Protein 3D3Z (pdb70)

Sequence (238 aa):
TIIDDDTCSSDDSPLSCQTDDNEASCCFNSPGGSLLQTQFWDYDPSDGPSSDSWTIHGLWPDNCDGTYQQQEYCDESREYSNITSILEAQNRTEELLSYMKEYWPDYEGADEDESSFWEHEWNKHGTCINTIIEEPSSCYTDYYAQEEVGDFFQQVVDLFKTLDSYTALSDAGITPSSEDDATYKLSDIEDALAAIHDDGYPPYVGCEDGALSQLYYYFNVKGSAIGGTYVASERLEDDSNCKDSGIKYPPKYSSS

Secondary structure (DSSP, 8-state):
-BPP--TTPPPTTTS----BTTB--S--EEEEEEE--BTTB-S-TT--EEEEEEEE-TTS-B-----GGG--S-HHHHHHHTT-HHHHHHHHHHS--TT-GGGHHHHHHHHHHHTGGG-GGGSGGGBSS--TTHHHHHHHHHHHHHHTT--HHHHHHHTT----SS--B-HHHHHHHHHTTTTTPPPEEEEETTEEEEEEEEEEEES-TTTSEEEE---SS-BSS-SS-BB-PPTT--

Solvent-accessible surface area: 10732 Å² total; per-residue (Å²): 114,24,56,126,35,75,86,123,10,54,27,0,45,111,56,148,71,156,54,58,40,43,10,1,28,75,7,0,3,0,2,0,0,1,35,3,20,58,121,70,25,14,16,30,67,84,18,3,0,0,29,0,1,30,3,11,27,61,114,27,77,112,83,80,98,53,41,150,96,19,58,40,92,68,0,39,58,12,0,87,82,29,122,43,85,146,10,8,61,46,0,115,77,59,0,12,26,121,119,27,78,136,53,5,43,64,24,3,33,72,1,0,18,41,9,0,5,10,2,30,0,1,63,39,94,3,19,76,129,74,100,69,48,5,0,0,0,22,0,0,60,19,0,2,64,14,14,117,93,4,69,1,38,61,8,0,41,120,56,58,7,52,27,30,116,132,44,76,30,130,16,65,67,0,24,96,8,0,10,82,64,4,114,56,78,33,0,13,0,3,15,97,122,43,0,0,15,51,0,33,0,4,10,8,0,50,2,5,0,22,68,21,61,33,49,15,8,118,41,74,93,86,35,91,18,166,116,66,43,4,96,0,20,30,13,125,53,164

CATH classification: 3.90.730.10

Radius of gyration: 17.79 Å; Cα contacts (8 Å, |Δi|>4): 518; chains: 1; bounding box: 42×42×49 Å

Structure (mmCIF, N/CA/C/O backbone):
data_3D3Z
#
_entry.id   3D3Z
#
_cell.length_a   78.279
_cell.length_b   78.279
_cell.length_c   103.968
_cell.angle_alpha   90.00
_cell.angle_beta   90.00
_cell.angle_gamma   120.00
#
_symmetry.space_group_name_H-M   'P 32 2 1'
#
loop_
_entity.id
_entity.type
_entity.pdbx_description
1 polymer Actibind
2 branched 2-acetamido-2-deoxy-beta-D-glucopyranose-(1-4)-2-acetamido-2-deoxy-beta-D-glucopyranose
3 non-polymer 2-acetamido-2-deoxy-beta-D-glucopyranose
4 non-polymer 'PHOSPHATE ION'
5 non-polymer 1-(5-deoxy-beta-L-xylofuranosyl)pyrimidine-2,4(1H,3H)-dione
6 non-polymer 1,2-ETHANEDIOL
7 water water
#
loop_
_atom_site.group_PDB
_atom_site.id
_atom_site.type_symbol
_atom_site.label_atom_id
_atom_site.label_alt_id
_atom_site.label_comp_id
_atom_site.label_asym_id
_atom_site.label_entity_id
_atom_site.label_seq_id
_atom_site.pdbx_PDB_ins_code
_atom_site.Cartn_x
_atom_site.Cartn_y
_atom_site.Cartn_z
_atom_site.occupancy
_atom_site.B_iso_or_equiv
_atom_site.auth_seq_id
_atom_site.auth_comp_id
_atom_site.auth_asym_id
_atom_site.auth_atom_id
_atom_site.pdbx_PDB_model_num
ATOM 1 N N . THR A 1 1 ? 38.305 28.768 25.681 1.00 20.82 1 THR A N 1
ATOM 2 C CA . THR A 1 1 ? 38.366 29.198 24.250 1.00 21.24 1 THR A CA 1
ATOM 3 C C . THR A 1 1 ? 39.772 28.867 23.709 1.00 20.37 1 THR A C 1
ATOM 4 O O . THR A 1 1 ? 40.551 28.112 24.352 1.00 21.02 1 THR A O 1
ATOM 8 N N A ILE A 1 2 ? 40.128 29.354 22.530 0.50 21.03 2 ILE A N 1
ATOM 9 N N B ILE A 1 2 ? 40.119 29.452 22.564 0.50 20.98 2 ILE A N 1
ATOM 10 C CA A ILE A 1 2 ? 41.446 28.982 21.990 0.50 19.94 2 ILE A CA 1
ATOM 11 C CA B ILE A 1 2 ? 41.446 29.254 21.946 0.50 19.99 2 ILE A CA 1
ATOM 12 C C A ILE A 1 2 ? 42.576 29.507 22.887 0.50 20.41 2 ILE A C 1
ATOM 13 C C B ILE A 1 2 ? 42.624 29.609 22.877 0.50 20.38 2 ILE A C 1
ATOM 14 O O A ILE A 1 2 ? 42.503 30.587 23.459 0.50 20.47 2 ILE A O 1
ATOM 15 O O B ILE A 1 2 ? 42.623 30.628 23.555 0.50 20.40 2 ILE A O 1
ATOM 24 N N A ASP A 1 3 ? 43.627 28.722 23.004 0.45 21.15 3 ASP A N 1
ATOM 25 N N B ASP A 1 3 ? 43.642 28.761 22.872 0.05 21.34 3 ASP A N 1
ATOM 26 N N C ASP A 1 3 ? 43.578 28.723 22.896 0.50 25.14 3 ASP A N 1
ATOM 27 C CA A ASP A 1 3 ? 44.780 29.199 23.721 0.45 22.04 3 ASP A CA 1
ATOM 28 C CA B ASP A 1 3 ? 44.880 29.104 23.546 0.05 22.05 3 ASP A CA 1
ATOM 29 C CA C ASP A 1 3 ? 44.849 29.126 23.488 0.50 25.34 3 ASP A CA 1
ATOM 30 C C A ASP A 1 3 ? 45.452 30.352 22.995 0.45 22.79 3 ASP A C 1
ATOM 31 C C B ASP A 1 3 ? 45.405 30.416 22.964 0.05 22.68 3 ASP A C 1
ATOM 32 C C C ASP A 1 3 ? 45.413 30.436 22.933 0.50 24.81 3 ASP A C 1
ATOM 33 O O A ASP A 1 3 ? 45.389 30.485 21.763 0.45 22.61 3 ASP A O 1
ATOM 34 O O B ASP A 1 3 ? 45.193 30.711 21.784 0.05 22.70 3 ASP A O 1
ATOM 35 O O C ASP A 1 3 ? 45.213 30.784 21.755 0.50 24.21 3 ASP A O 1
ATOM 48 N N . THR A 1 4 ? 46.068 31.211 23.798 1.00 23.48 4 THR A N 1
ATOM 49 C CA . THR A 1 4 ? 46.647 32.458 23.360 1.00 23.61 4 THR A CA 1
ATOM 50 C C . THR A 1 4 ? 48.134 32.227 23.235 1.00 24.10 4 THR A C 1
ATOM 51 O O . THR A 1 4 ? 48.681 31.338 23.856 1.00 26.65 4 THR A O 1
ATOM 55 N N . CYS A 1 5 ? 48.762 32.945 22.333 1.00 24.06 5 CYS A N 1
ATOM 56 C CA . CYS A 1 5 ? 50.190 32.864 22.127 1.00 24.41 5 CYS A CA 1
ATOM 57 C C . CYS A 1 5 ? 50.732 34.272 22.267 1.00 25.81 5 CYS A C 1
ATOM 58 O O . CYS A 1 5 ? 50.003 35.243 22.075 1.00 25.39 5 CYS A O 1
ATOM 61 N N . SER A 1 6 ? 52.013 34.389 22.609 1.00 27.45 6 SER A N 1
ATOM 62 C CA . SER A 1 6 ? 52.627 35.705 22.741 1.00 29.00 6 SER A CA 1
ATOM 63 C C . SER A 1 6 ? 52.543 36.483 21.413 1.00 30.54 6 SER A C 1
ATOM 64 O O . SER A 1 6 ? 52.700 35.911 20.313 1.00 30.11 6 SER A O 1
ATOM 67 N N . SER A 1 7 ? 52.314 37.798 21.518 1.00 31.16 7 SER A N 1
ATOM 68 C CA . SER A 1 7 ? 52.329 38.670 20.342 1.00 31.83 7 SER A CA 1
ATOM 69 C C . SER A 1 7 ? 53.726 38.735 19.696 1.00 31.92 7 SER A C 1
ATOM 70 O O . SER A 1 7 ? 53.865 39.193 18.547 1.00 33.08 7 SER A O 1
ATOM 73 N N A ASP A 1 8 ? 54.760 38.274 20.386 0.50 31.70 8 ASP A N 1
ATOM 74 N N B ASP A 1 8 ? 54.727 38.252 20.448 0.50 31.84 8 ASP A N 1
ATOM 75 C CA A ASP A 1 8 ? 56.055 38.154 19.728 0.50 31.19 8 ASP A CA 1
ATOM 76 C CA B ASP A 1 8 ? 56.105 38.085 19.971 0.50 31.42 8 ASP A CA 1
ATOM 77 C C A ASP A 1 8 ? 56.384 36.700 19.368 0.50 30.76 8 ASP A C 1
ATOM 78 C C B ASP A 1 8 ? 56.376 36.740 19.277 0.50 30.87 8 ASP A C 1
ATOM 79 O O A ASP A 1 8 ? 57.554 36.315 19.302 0.50 30.66 8 ASP A O 1
ATOM 80 O O B ASP A 1 8 ? 57.522 36.477 18.891 0.50 30.55 8 ASP A O 1
ATOM 89 N N . SER A 1 9 ? 55.342 35.908 19.102 1.00 29.75 9 SER A N 1
ATOM 90 C CA . SER A 1 9 ? 55.518 34.553 18.586 1.00 29.31 9 SER A CA 1
ATOM 91 C C . SER A 1 9 ? 56.261 34.612 17.228 1.00 28.02 9 SER A C 1
ATOM 92 O O . SER A 1 9 ? 56.104 35.601 16.508 1.00 28.79 9 SER A O 1
ATOM 95 N N . PRO A 1 10 ? 57.050 33.571 16.891 1.00 27.69 10 PRO A N 1
ATOM 96 C CA . PRO A 1 10 ? 57.793 33.605 15.640 1.00 28.49 10 PRO A CA 1
ATOM 97 C C . PRO A 1 10 ? 56.894 33.415 14.385 1.00 28.59 10 PRO A C 1
ATOM 98 O O . PRO A 1 10 ? 55.973 32.557 14.362 1.00 26.91 10 PRO A O 1
ATOM 102 N N . LEU A 1 11 ? 57.214 34.202 13.350 1.00 28.83 11 LEU A N 1
ATOM 103 C CA . LEU A 1 11 ? 56.437 34.268 12.126 1.00 28.09 11 LEU A CA 1
ATOM 104 C C . LEU A 1 11 ? 56.531 32.955 11.350 1.00 26.84 11 LEU A C 1
ATOM 105 O O . LEU A 1 11 ? 57.636 32.399 11.152 1.00 27.21 11 LEU A O 1
ATOM 110 N N . SER A 1 12 ? 55.371 32.429 10.951 1.00 27.09 12 SER A N 1
ATOM 111 C CA . SER A 1 12 ? 55.329 31.234 10.122 1.00 26.20 12 SER A CA 1
ATOM 112 C C . SER A 1 12 ? 56.039 31.511 8.772 1.00 25.44 12 SER A C 1
ATOM 113 O O . SER A 1 12 ? 56.096 32.641 8.324 1.00 25.66 12 SER A O 1
ATOM 116 N N . CYS A 1 13 ? 56.550 30.447 8.188 1.00 26.39 13 CYS A N 1
ATOM 117 C CA . CYS A 1 13 ? 57.325 30.418 6.941 1.00 27.78 13 CYS A CA 1
ATOM 118 C C . CYS A 1 13 ? 58.640 31.163 6.980 1.00 28.39 13 CYS A C 1
ATOM 119 O O . CYS A 1 13 ? 59.615 30.634 6.473 1.00 28.01 13 CYS A O 1
ATOM 122 N N . GLN A 1 14 ? 58.629 32.377 7.545 1.00 29.60 14 GLN A N 1
ATOM 123 C CA . GLN A 1 14 ? 59.799 33.229 7.638 1.00 31.32 14 GLN A CA 1
ATOM 124 C C . GLN A 1 14 ? 60.761 32.802 8.742 1.00 31.94 14 GLN A C 1
ATOM 125 O O . GLN A 1 14 ? 61.833 33.391 8.832 1.00 33.32 14 GLN A O 1
ATOM 131 N N . THR A 1 15 ? 60.399 31.800 9.565 1.00 31.74 15 THR A N 1
ATOM 132 C CA . THR A 1 15 ? 61.278 31.274 10.626 1.00 31.70 15 THR A CA 1
ATOM 133 C C . THR A 1 15 ? 61.284 29.757 10.610 1.00 31.60 15 THR A C 1
ATOM 134 O O . THR A 1 15 ? 60.405 29.138 10.051 1.00 31.42 15 THR A O 1
ATOM 138 N N A ASP A 1 16 ? 62.274 29.172 11.271 0.70 31.94 16 ASP A N 1
ATOM 139 N N B ASP A 1 16 ? 62.328 29.164 11.173 0.30 31.67 16 ASP A N 1
ATOM 140 C CA A ASP A 1 16 ? 62.413 27.736 11.347 0.70 32.27 16 ASP A CA 1
ATOM 141 C CA B ASP A 1 16 ? 62.402 27.723 11.335 0.30 31.88 16 ASP A CA 1
ATOM 142 C C A ASP A 1 16 ? 62.001 27.194 12.735 0.70 32.62 16 ASP A C 1
ATOM 143 C C B ASP A 1 16 ? 61.911 27.438 12.750 0.30 31.94 16 ASP A C 1
ATOM 144 O O A ASP A 1 16 ? 62.837 27.048 13.633 0.70 33.33 16 ASP A O 1
ATOM 145 O O B ASP A 1 16 ? 62.564 27.847 13.711 0.30 31.79 16 ASP A O 1
ATOM 154 N N . ASN A 1 17 ? 60.736 26.810 12.868 1.00 31.92 17 ASN A N 1
ATOM 155 C CA . ASN A 1 17 ? 60.181 26.408 14.168 1.00 31.45 17 ASN A CA 1
ATOM 156 C C . ASN A 1 17 ? 59.305 25.169 14.028 1.00 31.29 17 ASN A C 1
ATOM 157 O O . ASN A 1 17 ? 58.886 24.827 12.912 1.00 32.07 17 ASN A O 1
ATOM 162 N N . GLU A 1 18 ? 59.047 24.475 15.138 1.00 30.40 18 GLU A N 1
ATOM 163 C CA . GLU A 1 18 ? 58.248 23.255 15.120 1.00 29.42 18 GLU A CA 1
ATOM 164 C C . GLU A 1 18 ? 56.766 23.592 15.254 1.00 27.86 18 GLU A C 1
ATOM 165 O O . GLU A 1 18 ? 56.388 24.529 15.991 1.00 26.80 18 GLU A O 1
ATOM 171 N N . ALA A 1 19 ? 55.978 22.849 14.483 1.00 25.43 19 ALA A N 1
ATOM 172 C CA . ALA A 1 19 ? 54.521 22.930 14.447 1.00 24.52 19 ALA A CA 1
ATOM 173 C C . ALA A 1 19 ? 53.967 22.672 15.850 1.00 22.64 19 ALA A C 1
ATOM 174 O O . ALA A 1 19 ? 54.305 21.676 16.485 1.00 22.93 19 ALA A O 1
ATOM 176 N N . SER A 1 20 ? 53.091 23.555 16.274 1.00 22.22 20 SER A N 1
ATOM 177 C CA . SER A 1 20 ? 52.456 23.464 17.577 1.00 21.21 20 SER A CA 1
ATOM 178 C C . SER A 1 20 ? 51.208 24.271 17.507 1.00 20.82 20 SER A C 1
ATOM 179 O O . SER A 1 20 ? 50.906 24.881 16.482 1.00 19.95 20 SER A O 1
ATOM 182 N N . CYS A 1 21 ? 50.491 24.323 18.618 1.00 20.80 21 CYS A N 1
ATOM 183 C CA . CYS A 1 21 ? 49.388 25.247 18.695 1.00 19.68 21 CYS A CA 1
ATOM 184 C C . CYS A 1 21 ? 49.727 26.721 18.490 1.00 19.83 21 CYS A C 1
ATOM 185 O O . CYS A 1 21 ? 48.810 27.509 18.195 1.00 22.33 21 CYS A O 1
ATOM 188 N N . CYS A 1 22 ? 51.010 27.108 18.642 1.00 19.88 22 CYS A N 1
ATOM 189 C CA . CYS A 1 22 ? 51.423 28.474 18.464 1.00 19.19 22 CYS A CA 1
ATOM 190 C C . CYS A 1 22 ? 52.347 28.675 17.257 1.00 19.01 22 CYS A C 1
ATOM 191 O O . CYS A 1 22 ? 53.085 29.686 17.182 1.00 18.29 22 CYS A O 1
ATOM 194 N N . PHE A 1 23 ? 52.339 27.698 16.354 1.00 19.51 23 PHE A N 1
ATOM 195 C CA . PHE A 1 23 ? 53.103 27.821 15.103 1.00 19.69 23 PHE A CA 1
ATOM 196 C C . PHE A 1 23 ? 52.440 27.121 13.912 1.00 19.57 23 PHE A C 1
ATOM 197 O O . PHE A 1 23 ? 52.333 25.906 13.897 1.00 20.91 23 PHE A O 1
ATOM 205 N N . ASN A 1 24 ? 52.015 27.903 12.923 1.00 20.17 24 ASN A N 1
ATOM 206 C CA . ASN A 1 24 ? 51.382 27.379 11.716 1.00 20.63 24 ASN A CA 1
ATOM 207 C C . ASN A 1 24 ? 52.412 26.756 10.765 1.00 20.60 24 ASN A C 1
ATOM 208 O O . ASN A 1 24 ? 53.287 27.451 10.227 1.00 20.74 24 ASN A O 1
ATOM 213 N N . SER A 1 25 ? 52.325 25.440 10.642 1.00 22.40 25 SER A N 1
ATOM 214 C CA . SER A 1 25 ? 53.263 24.636 9.893 1.00 22.78 25 SER A CA 1
ATOM 215 C C . SER A 1 25 ? 52.684 23.264 9.733 1.00 24.01 25 SER A C 1
ATOM 216 O O . SER A 1 25 ? 52.144 22.683 10.700 1.00 23.71 25 SER A O 1
ATOM 219 N N . PRO A 1 26 ? 52.801 22.690 8.515 1.00 23.92 26 PRO A N 1
ATOM 220 C CA . PRO A 1 26 ? 53.504 23.208 7.321 1.00 23.96 26 PRO A CA 1
ATOM 221 C C . PRO A 1 26 ? 52.735 24.327 6.590 1.00 23.53 26 PRO A C 1
ATOM 222 O O . PRO A 1 26 ? 53.303 25.049 5.783 1.00 24.41 26 PRO A O 1
ATOM 226 N N . GLY A 1 27 ? 51.462 24.486 6.926 1.00 23.09 27 GLY A N 1
ATOM 227 C CA . GLY A 1 27 ? 50.628 25.549 6.364 1.00 22.74 27 GLY A CA 1
ATOM 228 C C . GLY A 1 27 ? 50.868 26.918 6.958 1.00 21.60 27 GLY A C 1
ATOM 229 O O . GLY A 1 27 ? 50.001 27.472 7.602 1.00 21.49 27 GLY A O 1
ATOM 230 N N . GLY A 1 28 ? 52.039 27.484 6.686 1.00 22.28 28 GLY A N 1
ATOM 231 C CA . GLY A 1 28 ? 52.446 28.763 7.234 1.00 21.52 28 GLY A CA 1
ATOM 232 C C . GLY A 1 28 ? 52.117 29.968 6.395 1.00 21.39 28 GLY A C 1
ATOM 233 O O . GLY A 1 28 ? 52.276 31.103 6.856 1.00 20.59 28 GLY A O 1
ATOM 234 N N . SER A 1 29 ? 51.673 29.740 5.155 1.00 20.95 29 SER A N 1
ATOM 235 C CA . SER A 1 29 ? 51.182 30.808 4.294 1.00 21.42 29 SER A CA 1
ATOM 236 C C . SER A 1 29 ? 49.655 30.736 4.277 1.00 20.29 29 SER A C 1
ATOM 237 O O . SER A 1 29 ? 49.070 29.759 3.789 1.00 21.09 29 SER A O 1
ATOM 240 N N . LEU A 1 30 ? 49.027 31.753 4.847 1.00 20.43 30 LEU A N 1
ATOM 241 C CA . LEU A 1 30 ? 47.577 31.788 4.985 1.00 20.48 30 LEU A CA 1
ATOM 242 C C . LEU A 1 30 ? 47.019 32.756 3.954 1.00 20.19 30 LEU A C 1
ATOM 243 O O . LEU A 1 30 ? 47.339 33.912 3.979 1.00 20.74 30 LEU A O 1
ATOM 248 N N . LEU A 1 31 ? 46.134 32.254 3.100 1.00 20.01 31 LEU A N 1
ATOM 249 C CA . LEU A 1 31 ? 45.553 33.017 1.998 1.00 19.68 31 LEU A CA 1
ATOM 250 C C . LEU A 1 31 ? 44.122 33.376 2.304 1.00 18.38 31 LEU A C 1
ATOM 251 O O . LEU A 1 31 ? 43.290 32.498 2.408 1.00 17.51 31 LEU A O 1
ATOM 256 N N . GLN A 1 32 ? 43.856 34.667 2.431 1.00 18.11 32 GLN A N 1
ATOM 257 C CA . GLN A 1 32 ? 42.486 35.163 2.476 1.00 18.15 32 GLN A CA 1
ATOM 258 C C . GLN A 1 32 ? 42.072 35.443 1.028 1.00 17.88 32 GLN A C 1
ATOM 259 O O . GLN A 1 32 ? 42.586 36.332 0.367 1.00 17.33 32 GLN A O 1
ATOM 265 N N . THR A 1 33 ? 41.119 34.645 0.550 1.00 17.81 33 THR A N 1
ATOM 266 C CA . THR A 1 33 ? 40.746 34.671 -0.881 1.00 17.56 33 THR A CA 1
ATOM 267 C C . THR A 1 33 ? 39.356 35.290 -1.057 1.00 17.44 33 THR A C 1
ATOM 268 O O . THR A 1 33 ? 38.484 35.151 -0.188 1.00 15.59 33 THR A O 1
ATOM 272 N N . GLN A 1 34 ? 39.175 36.006 -2.168 1.00 16.01 34 GLN A N 1
ATOM 273 C CA . GLN A 1 34 ? 37.952 36.712 -2.457 1.00 16.21 34 GLN A CA 1
ATOM 274 C C . GLN A 1 34 ? 37.440 36.521 -3.900 1.00 16.52 34 GLN A C 1
ATOM 275 O O . GLN A 1 34 ? 38.201 36.212 -4.804 1.00 16.87 34 GLN A O 1
ATOM 281 N N . PHE A 1 35 ? 36.145 36.741 -4.109 1.00 14.92 35 PHE A N 1
ATOM 282 C CA . PHE A 1 35 ? 35.531 36.689 -5.424 1.00 16.32 35 PHE A CA 1
ATOM 283 C C . PHE A 1 35 ? 34.919 38.014 -5.838 1.00 16.41 35 PHE A C 1
ATOM 284 O O . PHE A 1 35 ? 34.425 38.717 -4.999 1.00 16.82 35 PHE A O 1
ATOM 292 N N . TRP A 1 36 ? 34.932 38.274 -7.143 1.00 17.98 36 TRP A N 1
ATOM 293 C CA . TRP A 1 36 ? 34.073 39.263 -7.796 1.00 17.74 36 TRP A CA 1
ATOM 294 C C . TRP A 1 36 ? 33.082 38.490 -8.721 1.00 18.64 36 TRP A C 1
ATOM 295 O O . TRP A 1 36 ? 33.432 38.075 -9.850 1.00 17.86 36 TRP A O 1
ATOM 306 N N . ASP A 1 37 ? 31.872 38.224 -8.223 1.00 18.41 37 ASP A N 1
ATOM 307 C CA . ASP A 1 37 ? 30.887 37.430 -8.920 1.00 18.78 37 ASP A CA 1
ATOM 308 C C . ASP A 1 37 ? 29.950 38.394 -9.645 1.00 19.02 37 ASP A C 1
ATOM 309 O O . ASP A 1 37 ? 29.190 39.121 -9.012 1.00 17.71 37 ASP A O 1
ATOM 314 N N . TYR A 1 38 ? 30.059 38.469 -10.986 1.00 18.92 38 TYR A N 1
ATOM 315 C CA . TYR A 1 38 ? 29.243 39.412 -11.820 1.00 19.52 38 TYR A CA 1
ATOM 316 C C . TYR A 1 38 ? 28.184 38.686 -12.710 1.00 19.12 38 TYR A C 1
ATOM 317 O O . TYR A 1 38 ? 27.070 39.224 -13.009 1.00 17.84 38 TYR A O 1
ATOM 326 N N . ASP A 1 39 ? 28.444 37.432 -13.079 1.00 20.01 39 ASP A N 1
ATOM 327 C CA . ASP A 1 39 ? 27.464 36.708 -13.856 1.00 20.24 39 ASP A CA 1
ATOM 328 C C . ASP A 1 39 ? 27.384 35.237 -13.487 1.00 20.78 39 ASP A C 1
ATOM 329 O O . ASP A 1 39 ? 28.111 34.444 -14.049 1.00 19.53 39 ASP A O 1
ATOM 334 N N . PRO A 1 40 ? 26.487 34.868 -12.550 1.00 20.78 40 PRO A N 1
ATOM 335 C CA . PRO A 1 40 ? 25.538 35.724 -11.839 1.00 20.62 40 PRO A CA 1
ATOM 336 C C . PRO A 1 40 ? 26.227 36.556 -10.755 1.00 20.31 40 PRO A C 1
ATOM 337 O O . PRO A 1 40 ? 27.232 36.157 -10.159 1.00 20.29 40 PRO A O 1
ATOM 341 N N . SER A 1 41 ? 25.665 37.718 -10.514 1.00 20.01 41 SER A N 1
ATOM 342 C CA . SER A 1 41 ? 26.081 38.593 -9.435 1.00 19.46 41 SER A CA 1
ATOM 343 C C . SER A 1 41 ? 25.555 38.172 -8.019 1.00 19.36 41 SER A C 1
ATOM 344 O O . SER A 1 41 ? 24.460 37.619 -7.868 1.00 18.86 41 SER A O 1
ATOM 347 N N . ASP A 1 42 ? 26.361 38.448 -7.003 1.00 19.22 42 ASP A N 1
ATOM 348 C CA . ASP A 1 42 ? 25.991 38.224 -5.578 1.00 17.70 42 ASP A CA 1
ATOM 349 C C . ASP A 1 42 ? 26.655 39.354 -4.758 1.00 17.52 42 ASP A C 1
ATOM 350 O O . ASP A 1 42 ? 27.509 40.124 -5.311 1.00 15.79 42 ASP A O 1
ATOM 355 N N . GLY A 1 43 ? 26.230 39.497 -3.508 1.00 16.66 43 GLY A N 1
ATOM 356 C CA . GLY A 1 43 ? 26.846 40.456 -2.610 1.00 16.12 43 GLY A CA 1
ATOM 357 C C . GLY A 1 43 ? 26.434 41.856 -2.962 1.00 16.91 43 GLY A C 1
ATOM 358 O O . GLY A 1 43 ? 25.548 42.062 -3.813 1.00 17.24 43 GLY A O 1
ATOM 359 N N . PRO A 1 44 ? 26.977 42.834 -2.212 1.00 17.12 44 PRO A N 1
ATOM 360 C CA . PRO A 1 44 ? 26.685 44.213 -2.573 1.00 18.36 44 PRO A CA 1
ATOM 361 C C . PRO A 1 44 ? 27.309 44.541 -3.948 1.00 19.10 44 PRO A C 1
ATOM 362 O O . PRO A 1 44 ? 28.309 43.953 -4.351 1.00 18.66 44 PRO A O 1
ATOM 366 N N A SER A 1 45 ? 26.687 45.476 -4.645 0.70 19.89 45 SER A N 1
ATOM 367 N N B SER A 1 45 ? 26.672 45.467 -4.656 0.30 19.64 45 SER A N 1
ATOM 368 C CA A SER A 1 45 ? 27.172 45.929 -5.962 0.70 20.53 45 SER A CA 1
ATOM 369 C CA B SER A 1 45 ? 27.176 45.958 -5.946 0.30 20.14 45 SER A CA 1
ATOM 370 C C A SER A 1 45 ? 28.586 46.517 -5.830 0.70 21.59 45 SER A C 1
ATOM 371 C C B SER A 1 45 ? 28.617 46.449 -5.803 0.30 20.88 45 SER A C 1
ATOM 372 O O A SER A 1 45 ? 29.349 46.531 -6.807 0.70 22.41 45 SER A O 1
ATOM 373 O O B SER A 1 45 ? 29.423 46.320 -6.733 0.30 21.17 45 SER A O 1
ATOM 378 N N . ASP A 1 46 ? 28.935 46.979 -4.621 1.00 21.18 46 ASP A N 1
ATOM 379 C CA . ASP A 1 46 ? 30.213 47.646 -4.366 1.00 21.02 46 ASP A CA 1
ATOM 380 C C . ASP A 1 46 ? 31.085 46.941 -3.318 1.00 20.82 46 ASP A C 1
ATOM 381 O O . ASP A 1 46 ? 31.833 47.574 -2.555 1.00 20.88 46 ASP A O 1
ATOM 386 N N . SER A 1 47 ? 31.030 45.617 -3.312 1.00 20.11 47 SER A N 1
ATOM 387 C CA . SER A 1 47 ? 31.927 44.848 -2.488 1.00 18.89 47 SER A CA 1
ATOM 388 C C . SER A 1 47 ? 32.226 43.538 -3.151 1.00 18.22 47 SER A C 1
ATOM 389 O O . SER A 1 47 ? 31.373 42.924 -3.757 1.00 20.25 47 SER A O 1
ATOM 392 N N . TRP A 1 48 ? 33.450 43.111 -2.970 1.00 17.78 48 TRP A N 1
ATOM 393 C CA .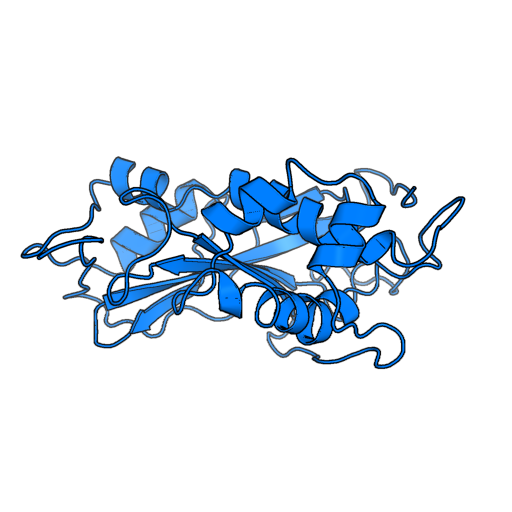 TRP A 1 48 ? 33.843 41.751 -3.240 1.00 18.22 48 TRP A CA 1
ATOM 394 C C . TRP A 1 48 ? 33.255 40.907 -2.109 1.00 18.00 48 TRP A C 1
ATOM 395 O O . TRP A 1 48 ? 32.750 41.449 -1.104 1.00 16.99 48 TRP A O 1
ATOM 406 N N . THR A 1 49 ? 33.316 39.592 -2.303 1.00 16.74 49 THR A N 1
ATOM 407 C CA . THR A 1 49 ? 32.842 38.583 -1.340 1.00 16.81 49 THR A CA 1
ATOM 408 C C . THR A 1 49 ? 33.955 37.586 -0.982 1.00 15.29 49 THR A C 1
ATOM 409 O O . THR A 1 49 ? 35.003 37.524 -1.623 1.00 16.28 49 THR A O 1
ATOM 413 N N . ILE A 1 50 ? 33.709 36.795 0.064 1.00 14.90 50 ILE A N 1
ATOM 414 C CA . ILE A 1 50 ? 34.621 35.814 0.587 1.00 13.30 50 ILE A CA 1
ATOM 415 C C . ILE A 1 50 ? 34.566 34.541 -0.236 1.00 13.27 50 ILE A C 1
ATOM 416 O O . ILE A 1 50 ? 33.507 34.035 -0.591 1.00 14.88 50 ILE A O 1
ATOM 421 N N . HIS A 1 51 ? 35.736 34.038 -0.543 1.00 15.69 51 HIS A N 1
ATOM 422 C CA . HIS A 1 51 ? 35.913 32.685 -1.024 1.00 15.86 51 HIS A CA 1
ATOM 423 C C . HIS A 1 51 ? 36.314 31.785 0.169 1.00 16.00 51 HIS A C 1
ATOM 424 O O . HIS A 1 51 ? 35.684 30.789 0.439 1.00 14.83 51 HIS A O 1
ATOM 431 N N . GLY A 1 52 ? 37.386 32.143 0.840 1.00 17.30 52 GLY A N 1
ATOM 432 C CA . GLY A 1 52 ? 37.890 31.391 2.004 1.00 17.55 52 GLY A CA 1
ATOM 433 C C . GLY A 1 52 ? 39.149 31.895 2.681 1.00 17.55 52 GLY A C 1
ATOM 434 O O . GLY A 1 52 ? 39.544 33.047 2.534 1.00 18.09 52 GLY A O 1
ATOM 435 N N . LEU A 1 53 ? 39.745 30.985 3.445 1.00 18.22 53 LEU A N 1
ATOM 436 C CA . LEU A 1 53 ? 41.022 31.133 4.106 1.00 18.92 53 LEU A CA 1
ATOM 437 C C . LEU A 1 53 ? 41.742 29.794 3.976 1.00 19.38 53 LEU A C 1
ATOM 438 O O . LEU A 1 53 ? 41.230 28.787 4.422 1.00 20.14 53 LEU A O 1
ATOM 443 N N . TRP A 1 54 ? 42.898 29.791 3.318 1.00 18.86 54 TRP A N 1
ATOM 444 C CA . TRP A 1 54 ? 43.579 28.582 2.917 1.00 19.68 54 TRP A CA 1
ATOM 445 C C . TRP A 1 54 ? 44.980 28.561 3.457 1.00 19.82 54 TRP A C 1
ATOM 446 O O . TRP A 1 54 ? 45.737 29.538 3.257 1.00 18.54 54 TRP A O 1
ATOM 457 N N . PRO A 1 55 ? 45.351 27.468 4.130 1.00 21.47 55 PRO A N 1
ATOM 458 C CA . PRO A 1 55 ? 46.757 27.203 4.486 1.00 23.19 55 PRO A CA 1
ATOM 459 C C . PRO A 1 55 ? 47.594 26.613 3.316 1.00 23.95 55 PRO A C 1
ATOM 460 O O . PRO A 1 55 ? 47.342 25.507 2.851 1.00 26.65 55 PRO A O 1
ATOM 464 N N . ASP A 1 56 ? 48.554 27.371 2.822 1.00 24.21 56 ASP A N 1
ATOM 465 C CA . ASP A 1 56 ? 49.468 26.859 1.850 1.00 24.95 56 ASP A CA 1
ATOM 466 C C . ASP A 1 56 ? 50.743 26.556 2.597 1.00 25.31 56 ASP A C 1
ATOM 467 O O . ASP A 1 56 ? 51.140 27.273 3.558 1.00 23.80 56 ASP A O 1
ATOM 472 N N . ASN A 1 57 ? 51.425 25.529 2.108 1.00 24.13 57 ASN A N 1
ATOM 473 C CA . ASN A 1 57 ? 52.805 25.326 2.402 1.00 24.98 57 ASN A CA 1
ATOM 474 C C . ASN A 1 57 ? 53.621 26.516 1.970 1.00 24.93 57 ASN A C 1
ATOM 475 O O . ASN A 1 57 ? 53.181 27.365 1.153 1.00 24.99 57 ASN A O 1
ATOM 480 N N . CYS A 1 58 ? 54.805 26.628 2.551 1.00 24.92 58 CYS A N 1
ATOM 481 C CA . CYS A 1 58 ? 55.615 27.808 2.314 1.00 25.25 58 CYS A CA 1
ATOM 482 C C . CYS A 1 58 ? 56.135 27.885 0.860 1.00 25.14 58 CYS A C 1
ATOM 483 O O . CYS A 1 58 ? 56.446 28.952 0.393 1.00 24.33 58 CYS A O 1
ATOM 486 N N . ASP A 1 59 ? 56.179 26.752 0.177 1.00 26.47 59 ASP A N 1
ATOM 487 C CA . ASP A 1 59 ? 56.598 26.685 -1.233 1.00 27.99 59 ASP A CA 1
ATOM 488 C C . ASP A 1 59 ? 55.436 26.865 -2.221 1.00 29.42 59 ASP A C 1
ATOM 489 O O . ASP A 1 59 ? 55.621 26.696 -3.444 1.00 29.95 59 ASP A O 1
ATOM 494 N N . GLY A 1 60 ? 54.240 27.184 -1.726 1.00 29.24 60 GLY A N 1
ATOM 495 C CA . GLY A 1 60 ? 53.085 27.369 -2.599 1.00 28.74 60 GLY A CA 1
ATOM 496 C C . GLY A 1 60 ? 52.242 26.135 -2.868 1.00 28.98 60 GLY A C 1
ATOM 497 O O . GLY A 1 60 ? 51.141 26.254 -3.415 1.00 29.05 60 GLY A O 1
ATOM 498 N N . THR A 1 61 ? 52.745 24.953 -2.522 1.00 29.04 61 THR A N 1
ATOM 499 C CA . THR A 1 61 ? 51.923 23.766 -2.566 1.00 29.35 61 THR A CA 1
ATOM 500 C C . THR A 1 61 ? 50.884 23.827 -1.428 1.00 28.99 61 THR A C 1
ATOM 501 O O . THR A 1 61 ? 50.869 24.764 -0.652 1.00 27.55 61 THR A O 1
ATOM 505 N N . TYR A 1 62 ? 49.998 22.861 -1.325 1.00 29.38 62 TYR A N 1
ATOM 506 C CA . TYR A 1 62 ? 49.098 22.885 -0.182 1.00 30.12 62 TYR A CA 1
ATOM 507 C C . TYR A 1 62 ? 48.590 21.504 0.062 1.00 29.97 62 TYR A C 1
ATOM 508 O O . TYR A 1 62 ? 48.704 20.659 -0.821 1.00 30.73 62 TYR A O 1
ATOM 517 N N A GLN A 1 63 ? 48.066 21.303 1.281 0.40 29.71 63 GLN A N 1
ATOM 518 N N B GLN A 1 63 ? 48.068 21.217 1.251 0.40 29.92 63 GLN A N 1
ATOM 519 N N C GLN A 1 63 ? 48.073 21.244 1.258 0.20 29.57 63 GLN A N 1
ATOM 520 C CA A GLN A 1 63 ? 47.332 20.102 1.693 0.40 29.26 63 GLN A CA 1
ATOM 521 C CA B GLN A 1 63 ? 47.310 19.977 1.423 0.40 29.52 63 GLN A CA 1
ATOM 522 C CA C GLN A 1 63 ? 47.325 20.015 1.503 0.20 29.07 63 GLN A CA 1
ATOM 523 C C A GLN A 1 63 ? 45.834 20.389 1.518 0.40 28.56 63 GLN A C 1
ATOM 524 C C B GLN A 1 63 ? 45.846 20.361 1.498 0.40 28.73 63 GLN A C 1
ATOM 525 C C C GLN A 1 63 ? 45.844 20.372 1.535 0.20 28.62 63 GLN A C 1
ATOM 526 O O A GLN A 1 63 ? 45.443 21.543 1.403 0.40 27.81 63 GLN A O 1
ATOM 527 O O B GLN A 1 63 ? 45.495 21.534 1.516 0.40 27.96 63 GLN A O 1
ATOM 528 O O C GLN A 1 63 ? 45.478 21.544 1.567 0.20 28.24 63 GLN A O 1
ATOM 544 N N . GLU A 1 64 ? 45.003 19.349 1.505 1.00 28.18 64 GLU A N 1
ATOM 545 C CA . GLU A 1 64 ? 43.568 19.523 1.484 1.00 28.33 64 GLU A CA 1
ATOM 546 C C . GLU A 1 64 ? 42.940 18.323 2.169 1.00 26.79 64 GLU A C 1
ATOM 547 O O . GLU A 1 64 ? 43.488 17.222 2.121 1.00 28.05 64 GLU A O 1
ATOM 553 N N . TYR A 1 65 ? 41.784 18.536 2.782 1.00 25.87 65 TYR A N 1
ATOM 554 C CA . TYR A 1 65 ? 40.995 17.458 3.381 1.00 25.31 65 TYR A CA 1
ATOM 555 C C . TYR A 1 65 ? 41.825 16.706 4.414 1.00 25.67 65 TYR A C 1
ATOM 556 O O . TYR A 1 65 ? 42.031 15.494 4.322 1.00 25.07 65 TYR A O 1
ATOM 565 N N . CYS A 1 66 ? 42.338 17.456 5.381 1.00 26.01 66 CYS A N 1
ATOM 566 C CA . CYS A 1 66 ? 43.411 16.931 6.285 1.00 25.81 66 CYS A CA 1
ATOM 567 C C . CYS A 1 66 ? 42.869 16.142 7.488 1.00 25.66 66 CYS A C 1
ATOM 568 O O . CYS A 1 66 ? 43.620 15.452 8.181 1.00 26.76 66 CYS A O 1
ATOM 571 N N . ASP A 1 67 ? 41.569 16.184 7.729 1.00 25.11 67 ASP A N 1
ATOM 572 C CA . ASP A 1 67 ? 41.014 15.401 8.849 1.00 25.37 67 ASP A CA 1
ATOM 573 C C . ASP A 1 67 ? 39.581 15.034 8.658 1.00 24.74 67 ASP A C 1
ATOM 574 O O . ASP A 1 67 ? 38.676 15.791 9.002 1.00 24.42 67 ASP A O 1
ATOM 579 N N . GLU A 1 68 ? 39.398 13.811 8.188 1.00 25.79 68 GLU A N 1
ATOM 580 C CA . GLU A 1 68 ? 38.108 13.283 7.880 1.00 28.04 68 GLU A CA 1
ATOM 581 C C . GLU A 1 68 ? 37.209 13.198 9.104 1.00 26.62 68 GLU A C 1
ATOM 582 O O . GLU A 1 68 ? 35.997 13.300 8.985 1.00 26.70 68 GLU A O 1
ATOM 588 N N . SER A 1 69 ? 37.806 13.062 10.270 1.00 26.25 69 SER A N 1
ATOM 589 C CA . SER A 1 69 ? 37.056 12.972 11.500 1.00 25.86 69 SER A CA 1
ATOM 590 C C . SER A 1 69 ? 36.447 14.300 11.958 1.00 24.69 69 SER A C 1
ATOM 591 O O . SER A 1 69 ? 35.671 14.326 12.855 1.00 24.52 69 SER A O 1
ATOM 594 N N . ARG A 1 70 ? 36.876 15.382 11.332 1.00 23.63 70 ARG A N 1
ATOM 595 C CA . ARG A 1 70 ? 36.383 16.697 11.600 1.00 23.15 70 ARG A CA 1
ATOM 596 C C . ARG A 1 70 ? 35.796 17.348 10.349 1.00 22.87 70 ARG A C 1
ATOM 597 O O . ARG A 1 70 ? 35.844 18.517 10.244 1.00 21.70 70 ARG A O 1
ATOM 605 N N . GLU A 1 71 ? 35.267 16.554 9.444 1.00 22.25 71 GLU A N 1
ATOM 606 C CA . GLU A 1 71 ? 34.508 17.045 8.290 1.00 23.16 71 GLU A CA 1
ATOM 607 C C . GLU A 1 71 ? 33.026 16.970 8.569 1.00 23.01 71 GLU A C 1
ATOM 608 O O . GLU A 1 71 ? 32.547 16.029 9.179 1.00 23.33 71 GLU A O 1
ATOM 614 N N . TYR A 1 72 ? 32.302 18.005 8.155 1.00 21.22 72 TYR A N 1
ATOM 615 C CA . TYR A 1 72 ? 30.934 18.206 8.552 1.00 21.56 72 TYR A CA 1
ATOM 616 C C . TYR A 1 72 ? 30.072 18.524 7.362 1.00 21.88 72 TYR A C 1
ATOM 617 O O . TYR A 1 72 ? 30.553 19.030 6.330 1.00 21.78 72 TYR A O 1
ATOM 626 N N . SER A 1 73 ? 28.801 18.199 7.525 1.00 22.00 73 SER A N 1
ATOM 627 C CA . SER A 1 73 ? 27.777 18.511 6.546 1.00 22.87 73 SER A CA 1
ATOM 628 C C . SER A 1 73 ? 26.660 19.300 7.185 1.00 21.06 73 SER A C 1
ATOM 629 O O . SER A 1 73 ? 25.516 19.268 6.743 1.00 22.11 73 SER A O 1
ATOM 632 N N . ASN A 1 74 ? 26.992 20.036 8.235 1.00 20.96 74 ASN A N 1
ATOM 633 C CA . ASN A 1 74 ? 26.018 20.805 8.962 1.00 20.34 74 ASN A CA 1
ATOM 634 C C . ASN A 1 74 ? 26.532 22.108 9.528 1.00 20.15 74 ASN A C 1
ATOM 635 O O . ASN A 1 74 ? 26.244 22.456 10.692 1.00 19.26 74 ASN A O 1
ATOM 640 N N . ILE A 1 75 ? 27.278 22.855 8.714 1.00 19.01 75 ILE A N 1
ATOM 641 C CA . ILE A 1 75 ? 27.859 24.119 9.180 1.00 18.67 75 ILE A CA 1
ATOM 642 C C . ILE A 1 75 ? 26.864 25.097 9.722 1.00 17.55 75 ILE A C 1
ATOM 643 O O . ILE A 1 75 ? 27.109 25.721 10.771 1.00 17.06 75 ILE A O 1
ATOM 648 N N . THR A 1 76 ? 25.738 25.271 9.016 1.00 17.26 76 THR A N 1
ATOM 649 C CA . THR A 1 76 ? 24.717 26.217 9.416 1.00 18.79 76 THR A CA 1
ATOM 650 C C . THR A 1 76 ? 24.178 25.859 10.842 1.00 19.16 76 THR A C 1
ATOM 651 O O . THR A 1 76 ? 23.996 26.687 11.714 1.00 18.21 76 THR A O 1
ATOM 655 N N . SER A 1 77 ? 23.896 24.587 11.044 1.00 18.85 77 SER A N 1
ATOM 656 C CA . SER A 1 77 ? 23.507 24.107 12.367 1.00 20.24 77 SER A CA 1
ATOM 657 C C . SER A 1 77 ? 24.568 24.277 13.451 1.00 20.94 77 SER A C 1
ATOM 658 O O . SER A 1 77 ? 24.220 24.590 14.594 1.00 21.49 77 SER A O 1
ATOM 661 N N . ILE A 1 78 ? 25.840 24.112 13.093 1.00 20.66 78 ILE A N 1
ATOM 662 C CA . ILE A 1 78 ? 26.926 24.282 14.060 1.00 19.85 78 ILE A CA 1
ATOM 663 C C . ILE A 1 78 ? 26.959 25.743 14.500 1.00 19.68 78 ILE A C 1
ATOM 664 O O . ILE A 1 78 ? 27.003 26.047 15.703 1.00 18.94 78 ILE A O 1
ATOM 669 N N . LEU A 1 79 ? 26.852 26.655 13.535 1.00 18.75 79 LEU A N 1
ATOM 670 C CA . LEU A 1 79 ? 26.870 28.079 13.853 1.00 20.40 79 LEU A CA 1
ATOM 671 C C . LEU A 1 79 ? 25.659 28.492 14.690 1.00 20.23 79 LEU A C 1
ATOM 672 O O . LEU A 1 79 ? 25.797 29.280 15.630 1.00 19.60 79 LEU A O 1
ATOM 677 N N . GLU A 1 80 ? 24.487 27.985 14.335 1.00 20.91 80 GLU A N 1
ATOM 678 C CA . GLU A 1 80 ? 23.276 28.269 15.103 1.00 22.50 80 GLU A CA 1
ATOM 679 C C . GLU A 1 80 ? 23.358 27.770 16.536 1.00 21.94 80 GLU A C 1
ATOM 680 O O . GLU A 1 80 ? 23.054 28.496 17.447 1.00 22.50 80 GLU A O 1
ATOM 686 N N . ALA A 1 81 ? 23.800 26.534 16.712 1.00 22.59 81 ALA A N 1
ATOM 687 C CA . ALA A 1 81 ? 24.009 25.954 18.039 1.00 22.15 81 ALA A CA 1
ATOM 688 C C . ALA A 1 81 ? 24.984 26.752 18.906 1.00 22.86 81 ALA A C 1
ATOM 689 O O . ALA A 1 81 ? 24.837 26.804 20.118 1.00 23.57 81 ALA A O 1
ATOM 691 N N . GLN A 1 82 ? 25.929 27.459 18.290 1.00 21.85 82 GLN A N 1
ATOM 692 C CA . GLN A 1 82 ? 26.903 28.250 19.005 1.00 21.50 82 GLN A CA 1
ATOM 693 C C . GLN A 1 82 ? 26.462 29.682 19.160 1.00 21.34 82 GLN A C 1
ATOM 694 O O . GLN A 1 82 ? 27.236 30.506 19.639 1.00 20.39 82 GLN A O 1
ATOM 700 N N . ASN A 1 83 ? 25.206 29.954 18.794 1.00 21.24 83 ASN A N 1
ATOM 701 C CA . ASN A 1 83 ? 24.603 31.281 18.845 1.00 22.52 83 ASN A CA 1
ATOM 702 C C . ASN A 1 83 ? 25.334 32.328 18.009 1.00 22.49 83 ASN A C 1
ATOM 703 O O . ASN A 1 83 ? 25.364 33.514 18.371 1.00 23.96 83 ASN A O 1
ATOM 708 N N . ARG A 1 84 ? 25.954 31.899 16.908 1.00 21.58 84 ARG A N 1
ATOM 709 C CA . ARG A 1 84 ? 26.700 32.841 16.055 1.00 21.12 84 ARG A CA 1
ATOM 710 C C . ARG A 1 84 ? 25.800 33.337 14.941 1.00 20.94 84 ARG A C 1
ATOM 711 O O . ARG A 1 84 ? 26.082 33.191 13.723 1.00 19.21 84 ARG A O 1
ATOM 719 N N . THR A 1 85 ? 24.701 33.936 15.387 1.00 21.41 85 THR A N 1
ATOM 720 C CA . THR A 1 85 ? 23.603 34.387 14.522 1.00 21.57 85 THR A CA 1
ATOM 721 C C . THR A 1 85 ? 23.997 35.600 13.652 1.00 21.52 85 THR A C 1
ATOM 722 O O . THR A 1 85 ? 23.609 35.664 12.473 1.00 21.16 85 THR A O 1
ATOM 726 N N A GLU A 1 86 ? 24.751 36.552 14.193 0.60 20.82 86 GLU A N 1
ATOM 727 N N B GLU A 1 86 ? 24.760 36.503 14.253 0.40 20.66 86 GLU A N 1
ATOM 728 C CA A GLU A 1 86 ? 25.200 37.683 13.383 0.60 21.25 86 GLU A CA 1
ATOM 729 C CA B GLU A 1 86 ? 25.306 37.672 13.594 0.40 20.66 86 GLU A CA 1
ATOM 730 C C A GLU A 1 86 ? 26.234 37.241 12.350 0.60 20.63 86 GLU A C 1
ATOM 731 C C B GLU A 1 86 ? 26.207 37.234 12.425 0.40 20.44 86 GLU A C 1
ATOM 732 O O A GLU A 1 86 ? 26.252 37.757 11.225 0.60 18.38 86 GLU A O 1
ATOM 733 O O B GLU A 1 86 ? 26.074 37.702 11.287 0.40 19.29 86 GLU A O 1
ATOM 744 N N . LEU A 1 87 ? 27.093 36.292 12.734 1.00 19.91 87 LEU A N 1
ATOM 745 C CA . LEU A 1 87 ? 28.050 35.729 11.821 1.00 20.64 87 LEU A CA 1
ATOM 746 C C . LEU A 1 87 ? 27.385 34.998 10.659 1.00 19.33 87 LEU A C 1
ATOM 747 O O . LEU A 1 87 ? 27.776 35.211 9.512 1.00 16.70 87 LEU A O 1
ATOM 752 N N . LEU A 1 88 ? 26.386 34.146 10.959 1.00 19.27 88 LEU A N 1
ATOM 753 C CA . LEU A 1 88 ? 25.696 33.446 9.909 1.00 20.62 88 LEU A CA 1
ATOM 754 C C . LEU A 1 88 ? 24.980 34.425 8.936 1.00 19.80 88 LEU A C 1
ATOM 755 O O . LEU A 1 88 ? 25.069 34.237 7.737 1.00 18.43 88 LEU A O 1
ATOM 760 N N . SER A 1 89 ? 24.337 35.468 9.460 1.00 19.98 89 SER A N 1
ATOM 761 C CA . SER A 1 89 ? 23.686 36.527 8.665 1.00 20.26 89 SER A CA 1
ATOM 762 C C . SER A 1 89 ? 24.710 37.232 7.749 1.00 19.56 89 SER A C 1
ATOM 763 O O . SER A 1 89 ? 24.483 37.414 6.532 1.00 19.61 89 SER A O 1
ATOM 766 N N . TYR A 1 90 ? 25.837 37.586 8.347 1.00 19.24 90 TYR A N 1
ATOM 767 C CA . TYR A 1 90 ? 26.931 38.161 7.615 1.00 18.92 90 TYR A CA 1
ATOM 768 C C . TYR A 1 90 ? 27.469 37.182 6.516 1.00 17.49 90 TYR A C 1
ATOM 769 O O . TYR A 1 90 ? 27.766 37.610 5.390 1.00 17.87 90 TYR A O 1
ATOM 778 N N . MET A 1 91 ? 27.618 35.896 6.825 1.00 17.42 91 MET A N 1
ATOM 779 C CA . MET A 1 91 ? 28.043 34.963 5.818 1.00 17.52 91 MET A CA 1
ATOM 780 C C . MET A 1 91 ? 27.096 34.813 4.628 1.00 17.23 91 MET A C 1
ATOM 781 O O . MET A 1 91 ? 27.541 34.626 3.450 1.00 16.49 91 MET A O 1
ATOM 786 N N . LYS A 1 92 ? 25.793 34.845 4.903 1.00 17.11 92 LYS A N 1
ATOM 787 C CA . LYS A 1 92 ? 24.819 34.870 3.837 1.00 18.67 92 LYS A CA 1
ATOM 788 C C . LYS A 1 92 ? 24.995 36.052 2.870 1.00 17.67 92 LYS A C 1
ATOM 789 O O . LYS A 1 92 ? 24.817 35.904 1.659 1.00 17.69 92 LYS A O 1
ATOM 795 N N . GLU A 1 93 ? 25.391 37.202 3.410 1.00 18.39 93 GLU A N 1
ATOM 796 C CA . GLU A 1 93 ? 25.588 38.425 2.645 1.00 17.96 93 GLU A CA 1
ATOM 797 C C . GLU A 1 93 ? 26.956 38.486 1.912 1.00 17.85 93 GLU A C 1
ATOM 798 O O . GLU A 1 93 ? 27.003 38.756 0.711 1.00 16.50 93 GLU A O 1
ATOM 804 N N . TYR A 1 94 ? 28.016 38.141 2.644 1.00 16.44 94 TYR A N 1
ATOM 805 C CA . TYR A 1 94 ? 29.394 38.364 2.227 1.00 17.07 94 TYR A CA 1
ATOM 806 C C . TYR A 1 94 ? 30.180 37.097 1.912 1.00 16.85 94 TYR A C 1
ATOM 807 O O . TYR A 1 94 ? 31.236 37.211 1.352 1.00 16.97 94 TYR A O 1
ATOM 816 N N . TRP A 1 95 ? 29.625 35.923 2.214 1.00 15.55 95 TRP A N 1
ATOM 817 C CA . TRP A 1 95 ? 30.211 34.646 1.834 1.00 16.32 95 TRP A CA 1
ATOM 818 C C . TRP A 1 95 ? 29.175 33.798 1.045 1.00 16.68 95 TRP A C 1
ATOM 819 O O . TRP A 1 95 ? 29.052 32.571 1.198 1.00 17.39 95 TRP A O 1
ATOM 830 N N . PRO A 1 96 ? 28.488 34.432 0.085 1.00 16.76 96 PRO A N 1
ATOM 831 C CA . PRO A 1 96 ? 27.496 33.678 -0.648 1.00 17.72 96 PRO A CA 1
ATOM 832 C C . PRO A 1 96 ? 28.083 32.668 -1.671 1.00 16.87 96 PRO A C 1
ATOM 833 O O . PRO A 1 96 ? 29.221 32.846 -2.192 1.00 17.87 96 PRO A O 1
ATOM 837 N N . ASP A 1 97 ? 27.336 31.588 -1.893 1.00 17.81 97 ASP A N 1
ATOM 838 C CA . ASP A 1 97 ? 27.461 30.813 -3.085 1.00 18.79 97 ASP A CA 1
ATOM 839 C C . ASP A 1 97 ? 26.688 31.555 -4.236 1.00 20.05 97 ASP A C 1
ATOM 840 O O . ASP A 1 97 ? 25.492 31.904 -4.115 1.00 19.73 97 ASP A O 1
ATOM 845 N N . TYR A 1 98 ? 27.405 31.841 -5.329 1.00 21.67 98 TYR A N 1
ATOM 846 C CA . TYR A 1 98 ? 26.827 32.589 -6.478 1.00 22.17 98 TYR A CA 1
ATOM 847 C C . TYR A 1 98 ? 25.504 32.003 -6.970 1.00 22.90 98 TYR A C 1
ATOM 848 O O . TYR A 1 98 ? 24.626 32.732 -7.444 1.00 23.36 98 TYR A O 1
ATOM 857 N N . GLU A 1 99 ? 25.373 30.686 -6.880 1.00 23.45 99 GLU A N 1
ATOM 858 C CA . GLU A 1 99 ? 24.199 30.003 -7.389 1.00 24.45 99 GLU A CA 1
ATOM 859 C C . GLU A 1 99 ? 22.934 30.285 -6.567 1.00 25.02 99 GLU A C 1
ATOM 860 O O . GLU A 1 99 ? 21.800 30.245 -7.084 1.00 25.19 99 GLU A O 1
ATOM 866 N N . GLY A 1 100 ? 23.114 30.616 -5.300 1.00 24.70 100 GLY A N 1
ATOM 867 C CA . GLY A 1 100 ? 21.984 31.028 -4.483 1.00 24.78 100 GLY A CA 1
ATOM 868 C C . GLY A 1 100 ? 22.195 30.619 -3.045 1.00 25.27 100 GLY A C 1
ATOM 869 O O . GLY A 1 100 ? 23.126 29.837 -2.739 1.00 24.03 100 GLY A O 1
ATOM 870 N N . ALA A 1 101 ? 21.341 31.178 -2.189 1.00 24.78 101 ALA A N 1
ATOM 871 C CA . ALA A 1 101 ? 21.410 30.993 -0.731 1.00 25.28 101 ALA A CA 1
ATOM 872 C C . ALA A 1 101 ? 21.346 29.521 -0.364 1.00 24.74 101 ALA A C 1
ATOM 873 O O . ALA A 1 101 ? 21.975 29.105 0.579 1.00 24.08 101 ALA A O 1
ATOM 875 N N . ASP A 1 102 ? 20.577 28.737 -1.124 1.00 25.23 102 ASP A N 1
ATOM 876 C CA . ASP A 1 102 ? 20.427 27.304 -0.823 1.00 24.64 102 ASP A CA 1
ATOM 877 C C . ASP A 1 102 ? 21.682 26.458 -1.031 1.00 23.37 102 ASP A C 1
ATOM 878 O O . ASP A 1 102 ? 21.768 25.336 -0.522 1.00 23.21 102 ASP A O 1
ATOM 883 N N . GLU A 1 103 ? 22.666 26.999 -1.770 1.00 21.48 103 GLU A N 1
ATOM 884 C CA . GLU A 1 103 ? 23.952 26.345 -1.965 1.00 20.83 103 GLU A CA 1
ATOM 885 C C . GLU A 1 103 ? 25.027 26.869 -0.983 1.00 19.30 103 GLU A C 1
ATOM 886 O O . GLU A 1 103 ? 26.112 26.321 -0.940 1.00 17.36 103 GLU A O 1
ATOM 892 N N . ASP A 1 104 ? 24.721 27.911 -0.213 1.00 18.29 104 ASP A N 1
ATOM 893 C CA . ASP A 1 104 ? 25.674 28.401 0.814 1.00 17.55 104 ASP A CA 1
ATOM 894 C C . ASP A 1 104 ? 26.237 27.258 1.683 1.00 17.22 104 ASP A C 1
ATOM 895 O O . ASP A 1 104 ? 27.448 27.157 1.855 1.00 17.69 104 ASP A O 1
ATOM 900 N N . GLU A 1 105 ? 25.361 26.392 2.199 1.00 16.72 105 GLU A N 1
ATOM 901 C CA . GLU A 1 105 ? 25.731 25.331 3.111 1.00 16.56 105 GLU A CA 1
ATOM 902 C C . GLU A 1 105 ? 26.808 24.442 2.529 1.00 16.67 105 GLU A C 1
ATOM 903 O O . GLU A 1 105 ? 27.852 24.202 3.185 1.00 16.35 105 GLU A O 1
ATOM 909 N N A SER A 1 106 ? 26.599 24.007 1.274 0.70 16.06 106 SER A N 1
ATOM 910 N N B SER A 1 106 ? 26.618 23.995 1.289 0.30 16.25 106 SER A N 1
ATOM 911 C CA A SER A 1 106 ? 27.564 23.128 0.584 0.70 16.14 106 SER A CA 1
ATOM 912 C CA B SER A 1 106 ? 27.583 23.095 0.649 0.30 16.19 106 SER A CA 1
ATOM 913 C C A SER A 1 106 ? 28.903 23.828 0.420 0.70 15.04 106 SER A C 1
ATOM 914 C C B SER A 1 106 ? 28.911 23.802 0.317 0.30 15.66 106 SER A C 1
ATOM 915 O O A SER A 1 106 ? 29.938 23.214 0.598 0.70 14.98 106 SER A O 1
ATOM 916 O O B SER A 1 106 ? 29.952 23.158 0.233 0.30 15.73 106 SER A O 1
ATOM 921 N N . PHE A 1 107 ? 28.868 25.115 0.114 1.00 15.64 107 PHE A N 1
ATOM 922 C CA . PHE A 1 107 ? 30.084 25.923 -0.108 1.00 16.13 107 PHE A CA 1
ATOM 923 C C . PHE A 1 107 ? 30.870 26.051 1.199 1.00 16.18 107 PHE A C 1
ATOM 924 O O . PHE A 1 107 ? 32.109 25.874 1.230 1.00 13.50 107 PHE A O 1
ATOM 932 N N . TRP A 1 108 ? 30.167 26.394 2.278 1.00 16.30 108 TRP A N 1
ATOM 933 C CA . TRP A 1 108 ? 30.809 26.509 3.611 1.00 16.93 108 TRP A CA 1
ATOM 934 C C . TRP A 1 108 ? 31.378 25.174 4.114 1.00 15.76 108 TRP A C 1
ATOM 935 O O . TRP A 1 108 ? 32.506 25.086 4.630 1.00 15.99 108 TRP A O 1
ATOM 946 N N . GLU A 1 109 ? 30.596 24.103 3.913 1.00 16.26 109 GLU A N 1
ATOM 947 C CA . GLU A 1 109 ? 31.129 22.737 4.127 1.00 17.67 109 GLU A CA 1
ATOM 948 C C . GLU A 1 109 ? 32.419 22.553 3.382 1.00 17.73 109 GLU A C 1
ATOM 949 O O . GLU A 1 109 ? 33.435 22.087 3.927 1.00 15.00 109 GLU A O 1
ATOM 955 N N . HIS A 1 110 ? 32.397 22.862 2.094 1.00 17.30 110 HIS A N 1
ATOM 956 C CA . HIS A 1 110 ? 33.606 22.702 1.250 1.00 16.58 110 HIS A CA 1
ATOM 957 C C . HIS A 1 110 ? 34.822 23.427 1.802 1.00 14.65 110 HIS A C 1
ATOM 958 O O . HIS A 1 110 ? 35.918 22.863 1.941 1.00 15.36 110 HIS A O 1
ATOM 965 N N . GLU A 1 111 ? 34.648 24.704 2.129 1.00 15.45 111 GLU A N 1
ATOM 966 C CA . GLU A 1 111 ? 35.761 25.455 2.645 1.00 15.81 111 GLU A CA 1
ATOM 967 C C . GLU A 1 111 ? 36.332 24.922 3.975 1.00 15.54 111 GLU A C 1
ATOM 968 O O . GLU A 1 111 ? 37.551 24.780 4.108 1.00 16.14 111 GLU A O 1
ATOM 974 N N . TRP A 1 112 ? 35.465 24.630 4.926 1.00 16.68 112 TRP A N 1
ATOM 975 C CA . TRP A 1 112 ? 35.888 24.069 6.237 1.00 16.22 112 TRP A CA 1
ATOM 976 C C . TRP A 1 112 ? 36.577 22.712 5.984 1.00 16.38 112 TRP A C 1
ATOM 977 O O . TRP A 1 112 ? 37.712 22.456 6.442 1.00 16.27 112 TRP A O 1
ATOM 988 N N . ASN A 1 113 ? 35.854 21.805 5.326 1.00 16.18 113 ASN A N 1
ATOM 989 C CA . ASN A 1 113 ? 36.371 20.434 5.101 1.00 17.17 113 ASN A CA 1
ATOM 990 C C . ASN A 1 113 ? 37.662 20.382 4.354 1.00 18.02 113 ASN A C 1
ATOM 991 O O . ASN A 1 113 ? 38.549 19.621 4.707 1.00 16.24 113 ASN A O 1
ATOM 996 N N . LYS A 1 114 ? 37.768 21.140 3.283 1.00 18.16 114 LYS A N 1
ATOM 997 C CA . LYS A 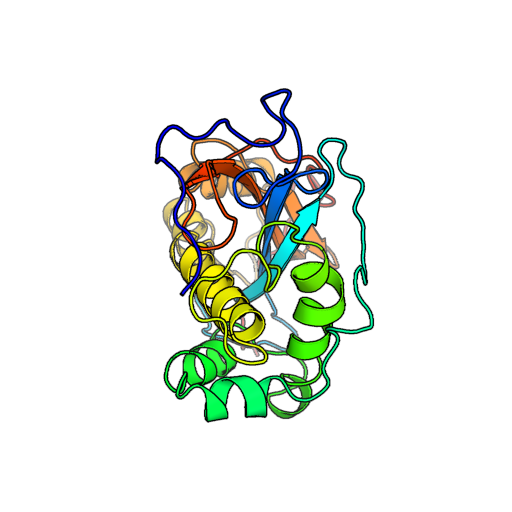1 114 ? 38.979 21.129 2.446 1.00 18.90 114 LYS A CA 1
ATOM 998 C C . LYS A 1 114 ? 40.140 21.840 3.084 1.00 17.96 114 LYS A C 1
ATOM 999 O O . LYS A 1 114 ? 41.272 21.350 3.085 1.00 17.34 114 LYS A O 1
ATOM 1005 N N . HIS A 1 115 ? 39.884 23.042 3.568 1.00 18.29 115 HIS A N 1
ATOM 1006 C CA . HIS A 1 115 ? 40.940 23.936 4.028 1.00 18.11 115 HIS A CA 1
ATOM 1007 C C . HIS A 1 115 ? 41.035 24.209 5.561 1.00 18.61 115 HIS A C 1
ATOM 1008 O O . HIS A 1 115 ? 42.135 24.231 6.109 1.00 18.36 115 HIS A O 1
ATOM 1015 N N . GLY A 1 116 ? 39.911 24.461 6.222 1.00 18.69 116 GLY A N 1
ATOM 1016 C CA . GLY A 1 116 ? 39.877 24.675 7.698 1.00 19.43 116 GLY A CA 1
ATOM 1017 C C . GLY A 1 116 ? 40.539 23.511 8.451 1.00 20.43 116 GLY A C 1
ATOM 1018 O O . GLY A 1 116 ? 41.265 23.736 9.421 1.00 21.30 116 GLY A O 1
ATOM 1019 N N . THR A 1 117 ? 40.314 22.274 7.978 1.00 20.62 117 THR A N 1
ATOM 1020 C CA . THR A 1 117 ? 40.838 21.064 8.626 1.00 20.24 117 THR A CA 1
ATOM 1021 C C . THR A 1 117 ? 42.339 20.943 8.495 1.00 21.37 117 THR A C 1
ATOM 1022 O O . THR A 1 117 ? 42.947 20.128 9.227 1.00 20.61 117 THR A O 1
ATOM 1026 N N . CYS A 1 118 ? 42.925 21.774 7.622 1.00 19.62 118 CYS A N 1
ATOM 1027 C CA . CYS A 1 118 ? 44.357 21.781 7.366 1.00 21.27 118 CYS A CA 1
ATOM 1028 C C . CYS A 1 118 ? 45.114 22.878 8.120 1.00 21.11 118 CYS A C 1
ATOM 1029 O O . CYS A 1 118 ? 46.326 23.017 7.955 1.00 21.05 118 CYS A O 1
ATOM 1032 N N . ILE A 1 119 ? 44.410 23.679 8.909 1.00 21.77 119 ILE A N 1
ATOM 1033 C CA . ILE A 1 119 ? 45.052 24.716 9.721 1.00 22.48 119 ILE A CA 1
ATOM 1034 C C . ILE A 1 119 ? 45.437 24.039 11.071 1.00 22.82 119 ILE A C 1
ATOM 1035 O O . ILE A 1 119 ? 44.584 23.761 11.940 1.00 23.06 119 ILE A O 1
ATOM 1040 N N . ASN A 1 120 ? 46.720 23.728 11.219 1.00 23.26 120 ASN A N 1
ATOM 1041 C CA . ASN A 1 120 ? 47.148 22.927 12.370 1.00 23.34 120 ASN A CA 1
ATOM 1042 C C . ASN A 1 120 ? 46.858 23.581 13.722 1.00 23.47 120 ASN A C 1
ATOM 1043 O O . ASN A 1 120 ? 46.601 22.874 14.700 1.00 25.75 120 ASN A O 1
ATOM 1048 N N . THR A 1 121 ? 46.861 24.917 13.788 1.00 23.16 121 THR A N 1
ATOM 1049 C CA . THR A 1 121 ? 46.718 25.643 15.048 1.00 22.53 121 THR A CA 1
ATOM 1050 C C . THR A 1 121 ? 45.239 25.777 15.545 1.00 22.66 121 THR A C 1
ATOM 1051 O O . THR A 1 121 ? 45.012 26.344 16.613 1.00 24.49 121 THR A O 1
ATOM 1055 N N A ILE A 1 122 ? 44.307 25.152 14.813 0.50 22.17 122 ILE A N 1
ATOM 1056 N N B ILE A 1 122 ? 44.279 25.337 14.740 0.50 22.94 122 ILE A N 1
ATOM 1057 C CA A ILE A 1 122 ? 42.840 25.233 15.019 0.50 21.89 122 ILE A CA 1
ATOM 1058 C CA B ILE A 1 122 ? 42.894 25.202 15.199 0.50 22.78 122 ILE A CA 1
ATOM 1059 C C A ILE A 1 122 ? 42.294 23.996 15.732 0.50 20.56 122 ILE A C 1
ATOM 1060 C C B ILE A 1 122 ? 42.604 23.706 15.176 0.50 22.86 122 ILE A C 1
ATOM 1061 O O A ILE A 1 122 ? 41.139 23.929 16.089 0.50 20.23 122 ILE A O 1
ATOM 1062 O O B ILE A 1 122 ? 42.095 23.099 14.223 0.50 24.07 122 ILE A O 1
ATOM 1071 N N A GLU A 1 123 ? 43.127 22.986 15.872 0.50 21.30 123 GLU A N 1
ATOM 1072 N N B GLU A 1 123 ? 43.098 23.111 16.238 0.50 22.85 123 GLU A N 1
ATOM 1073 C CA A GLU A 1 123 ? 42.665 21.707 16.361 0.50 21.02 123 GLU A CA 1
ATOM 1074 C CA B GLU A 1 123 ? 42.823 21.751 16.589 0.50 22.06 123 GLU A CA 1
ATOM 1075 C C A GLU A 1 123 ? 42.124 21.830 17.811 0.50 20.60 123 GLU A C 1
ATOM 1076 C C B GLU A 1 123 ? 42.104 21.871 17.918 0.50 21.26 123 GLU A C 1
ATOM 1077 O O A GLU A 1 123 ? 42.496 22.757 18.554 0.50 19.22 123 GLU A O 1
ATOM 1078 O O B GLU A 1 123 ? 42.347 22.825 18.678 0.50 19.68 123 GLU A O 1
ATOM 1089 N N . PRO A 1 124 ? 41.179 20.953 18.184 1.00 20.61 124 PRO A N 1
ATOM 1090 C CA . PRO A 1 124 ? 40.590 20.974 19.524 1.00 21.24 124 PRO A CA 1
ATOM 1091 C C . PRO A 1 124 ? 41.594 20.962 20.704 1.00 21.23 124 PRO A C 1
ATOM 1092 O O . PRO A 1 124 ? 41.340 21.587 21.728 1.00 20.11 124 PRO A O 1
ATOM 1096 N N A SER A 1 125 ? 42.715 20.270 20.505 0.50 21.25 125 SER A N 1
ATOM 1097 N N B SER A 1 125 ? 42.732 20.274 20.563 0.50 21.38 125 SER A N 1
ATOM 1098 C CA A SER A 1 125 ? 43.806 20.235 21.463 0.50 21.23 125 SER A CA 1
ATOM 1099 C CA B SER A 1 125 ? 43.783 20.306 21.599 0.50 21.44 125 SER A CA 1
ATOM 1100 C C A SER A 1 125 ? 44.485 21.575 21.736 0.50 21.19 125 SER A C 1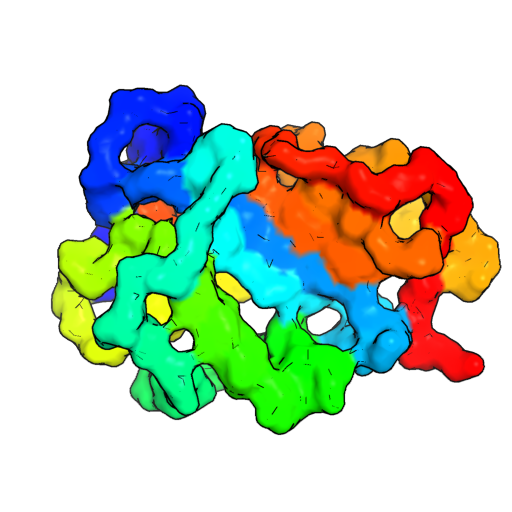
ATOM 1101 C C B SER A 1 125 ? 44.340 21.687 21.887 0.50 21.44 125 SER A C 1
ATOM 1102 O O A SER A 1 125 ? 45.311 21.632 22.629 0.50 21.65 125 SER A O 1
ATOM 1103 O O B SER A 1 125 ? 44.892 21.916 22.957 0.50 21.52 125 SER A O 1
ATOM 1108 N N . CYS A 1 126 ? 44.148 22.628 20.960 1.00 20.78 126 CYS A N 1
ATOM 1109 C CA . CYS A 1 126 ? 44.638 24.005 21.137 1.00 20.45 126 CYS A CA 1
ATOM 1110 C C . CYS A 1 126 ? 43.666 24.873 21.930 1.00 19.49 126 CYS A C 1
ATOM 1111 O O . CYS A 1 126 ? 43.842 26.100 22.021 1.00 19.31 126 CYS A O 1
ATOM 1114 N N . TYR A 1 127 ? 42.616 24.238 22.457 1.00 19.37 127 TYR A N 1
ATOM 1115 C CA . TYR A 1 127 ? 41.586 24.924 23.232 1.00 19.23 127 TYR A CA 1
ATOM 1116 C C . TYR A 1 127 ? 41.669 24.615 24.749 1.00 19.33 127 TYR A C 1
ATOM 1117 O O . TYR A 1 127 ? 41.941 23.491 25.124 1.00 20.95 127 TYR A O 1
ATOM 1126 N N . THR A 1 128 ? 41.327 25.607 25.559 1.00 20.02 128 THR A N 1
ATOM 1127 C CA . THR A 1 128 ? 40.895 25.360 26.945 1.00 20.47 128 THR A CA 1
ATOM 1128 C C . THR A 1 128 ? 39.388 25.224 27.005 1.00 20.21 128 THR A C 1
ATOM 1129 O O . THR A 1 128 ? 38.664 25.971 26.360 1.00 20.45 128 THR A O 1
ATOM 1133 N N . ASP A 1 129 ? 38.910 24.232 27.758 1.00 20.70 129 ASP A N 1
ATOM 1134 C CA . ASP A 1 129 ? 37.489 24.023 27.888 1.00 19.97 129 ASP A CA 1
ATOM 1135 C C . ASP A 1 129 ? 36.857 23.968 26.488 1.00 20.45 129 ASP A C 1
ATOM 1136 O O . ASP A 1 129 ? 35.855 24.615 26.230 1.00 19.28 129 ASP A O 1
ATOM 1141 N N . TYR A 1 130 ? 37.451 23.149 25.624 1.00 21.62 130 TYR A N 1
ATOM 1142 C CA . TYR A 1 130 ? 36.957 22.914 24.257 1.00 20.73 130 TYR A CA 1
ATOM 1143 C C . TYR A 1 130 ? 35.547 22.383 24.347 1.00 21.11 130 TYR A C 1
ATOM 1144 O O . TYR A 1 130 ? 35.273 21.520 25.180 1.00 21.80 130 TYR A O 1
ATOM 1153 N N . TYR A 1 131 ? 34.652 22.882 23.502 1.00 20.44 131 TYR A N 1
ATOM 1154 C CA . TYR A 1 131 ? 33.371 22.197 23.277 1.00 19.84 131 TYR A CA 1
ATOM 1155 C C . TYR A 1 131 ? 33.240 21.733 21.817 1.00 20.07 131 TYR A C 1
ATOM 1156 O O . TYR A 1 131 ? 33.805 22.332 20.929 1.00 18.24 131 TYR A O 1
ATOM 1165 N N . ALA A 1 132 ? 32.527 20.636 21.598 1.00 18.62 132 ALA A N 1
ATOM 1166 C CA . ALA A 1 132 ? 32.364 20.043 20.268 1.00 19.25 132 ALA A CA 1
ATOM 1167 C C . ALA A 1 132 ? 32.156 21.100 19.130 1.00 18.18 132 ALA A C 1
ATOM 1168 O O . ALA A 1 132 ? 31.202 21.919 19.164 1.00 18.94 132 ALA A O 1
ATOM 1170 N N . GLN A 1 133 ? 33.064 21.075 18.157 1.00 20.04 133 GLN A N 1
ATOM 1171 C CA . GLN A 1 133 ? 33.041 21.945 16.944 1.00 18.58 133 GLN A CA 1
ATOM 1172 C C . GLN A 1 133 ? 33.242 23.429 17.212 1.00 18.83 133 GLN A C 1
ATOM 1173 O O . GLN A 1 133 ? 32.914 24.294 16.317 1.00 18.20 133 GLN A O 1
ATOM 1179 N N . GLU A 1 134 ? 33.821 23.746 18.389 1.00 16.89 134 GLU A N 1
ATOM 1180 C CA . GLU A 1 134 ? 34.101 25.138 18.723 1.00 16.54 134 GLU A CA 1
ATOM 1181 C C . GLU A 1 134 ? 34.998 25.746 17.645 1.00 15.99 134 GLU A C 1
ATOM 1182 O O . GLU A 1 134 ? 34.791 26.905 17.252 1.00 15.89 134 GLU A O 1
ATOM 1188 N N . GLU A 1 135 ? 35.990 24.974 17.204 1.00 16.01 135 GLU A N 1
ATOM 1189 C CA . GLU A 1 135 ? 36.960 25.476 16.209 1.00 16.71 135 GLU A CA 1
ATOM 1190 C C . GLU A 1 135 ? 36.387 25.760 14.803 1.00 17.18 135 GLU A C 1
ATOM 1191 O O . GLU A 1 135 ? 36.962 26.561 14.051 1.00 17.67 135 GLU A O 1
ATOM 1197 N N . VAL A 1 136 ? 35.273 25.098 14.477 1.00 17.24 136 VAL A N 1
ATOM 1198 C CA . VAL A 1 136 ? 34.540 25.326 13.232 1.00 17.54 136 VAL A CA 1
ATOM 1199 C C . VAL A 1 136 ? 33.968 26.736 13.250 1.00 17.30 136 VAL A C 1
ATOM 1200 O O . VAL A 1 136 ? 34.209 27.492 12.353 1.00 17.16 136 VAL A O 1
ATOM 1204 N N . GLY A 1 137 ? 33.241 27.097 14.298 1.00 17.16 137 GLY A N 1
ATOM 1205 C CA . GLY A 1 137 ? 32.698 28.442 14.386 1.00 17.22 137 GLY A CA 1
ATOM 1206 C C . GLY A 1 137 ? 33.760 29.527 14.465 1.00 16.98 137 GLY A C 1
ATOM 1207 O O . GLY A 1 137 ? 33.595 30.614 13.862 1.00 16.40 137 GLY A O 1
ATOM 1208 N N . ASP A 1 138 ? 34.823 29.263 15.233 1.00 16.25 138 ASP A N 1
ATOM 1209 C CA . ASP A 1 138 ? 35.904 30.222 15.368 1.00 16.67 138 ASP A CA 1
ATOM 1210 C C . ASP A 1 138 ? 36.580 30.502 13.999 1.00 15.21 138 ASP A C 1
ATOM 1211 O O . ASP A 1 138 ? 37.020 31.643 13.738 1.00 17.05 138 ASP A O 1
ATOM 1216 N N . PHE A 1 139 ? 36.723 29.453 13.190 1.00 16.19 139 PHE A N 1
ATOM 1217 C CA . PHE A 1 139 ? 37.298 29.530 11.845 1.00 16.01 139 PHE A CA 1
ATOM 1218 C C . PHE A 1 139 ? 36.466 30.494 10.976 1.00 16.14 139 PHE A C 1
ATOM 1219 O O . PHE A 1 139 ? 36.988 31.507 10.487 1.00 16.48 139 PHE A O 1
ATOM 1227 N N . PHE A 1 140 ? 35.165 30.291 10.910 1.00 15.81 140 PHE A N 1
ATOM 1228 C CA . PHE A 1 140 ? 34.275 31.154 10.134 1.00 15.48 140 PHE A CA 1
ATOM 1229 C C . PHE A 1 140 ? 34.338 32.574 10.605 1.00 16.41 140 PHE A C 1
ATOM 1230 O O . PHE A 1 140 ? 34.577 33.459 9.796 1.00 16.40 140 PHE A O 1
ATOM 1238 N N . GLN A 1 141 ? 34.303 32.768 11.923 1.00 15.51 141 GLN A N 1
ATOM 1239 C CA . GLN A 1 141 ? 34.565 34.097 12.516 1.00 15.98 141 GLN A CA 1
ATOM 1240 C C . GLN A 1 141 ? 35.914 34.724 12.104 1.00 16.20 141 GLN A C 1
ATOM 1241 O O . GLN A 1 141 ? 35.943 35.883 11.729 1.00 17.56 141 GLN A O 1
ATOM 1247 N N . GLN A 1 142 ? 36.988 33.956 12.146 1.00 16.46 142 GLN A N 1
ATOM 1248 C CA . GLN A 1 142 ? 38.351 34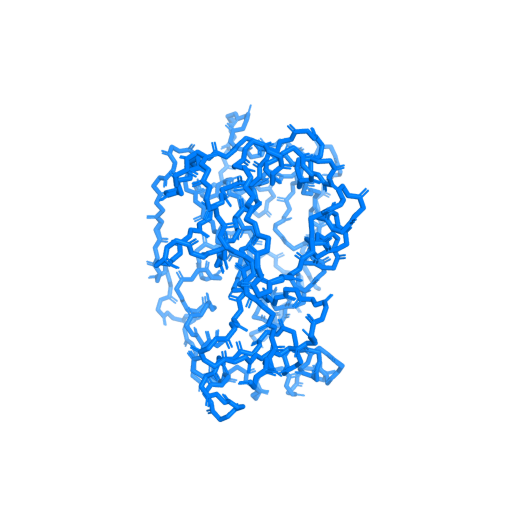.437 11.816 1.00 17.65 142 GLN A CA 1
ATOM 1249 C C . GLN A 1 142 ? 38.417 34.883 10.332 1.00 17.64 142 GLN A C 1
ATOM 1250 O O . GLN A 1 142 ? 38.928 35.926 10.018 1.00 18.54 142 GLN A O 1
ATOM 1256 N N . VAL A 1 143 ? 37.883 34.053 9.428 1.00 17.27 143 VAL A N 1
ATOM 1257 C CA . VAL A 1 143 ? 37.856 34.401 7.969 1.00 17.19 143 VAL A CA 1
ATOM 1258 C C . VAL A 1 143 ? 37.184 35.756 7.781 1.00 16.81 143 VAL A C 1
ATOM 1259 O O . VAL A 1 143 ? 37.709 36.707 7.137 1.00 17.90 143 VAL A O 1
ATOM 1263 N N . VAL A 1 144 ? 36.037 35.894 8.415 1.00 17.41 144 VAL A N 1
ATOM 1264 C CA . VAL A 1 144 ? 35.254 37.133 8.371 1.00 18.14 144 VAL A CA 1
ATOM 1265 C C . VAL A 1 144 ? 36.042 38.304 8.934 1.00 19.38 144 VAL A C 1
ATOM 1266 O O . VAL A 1 144 ? 36.106 39.391 8.321 1.00 17.62 144 VAL A O 1
ATOM 1270 N N . ASP A 1 145 ? 36.682 38.080 10.091 1.00 19.13 145 ASP A N 1
ATOM 1271 C CA . ASP A 1 145 ? 37.460 39.148 10.720 1.00 19.35 145 ASP A CA 1
ATOM 1272 C C . ASP A 1 145 ? 38.577 39.665 9.783 1.00 19.46 145 ASP A C 1
ATOM 1273 O O . ASP A 1 145 ? 38.782 40.865 9.660 1.00 19.18 145 ASP A O 1
ATOM 1278 N N . LEU A 1 146 ? 39.276 38.746 9.146 1.00 19.72 146 LEU A N 1
ATOM 1279 C CA . LEU A 1 146 ? 40.381 39.105 8.225 1.00 20.26 146 LEU A CA 1
ATOM 1280 C C . LEU A 1 146 ? 39.849 39.751 6.942 1.00 20.01 146 LEU A C 1
ATOM 1281 O O . LEU A 1 146 ? 40.335 40.803 6.505 1.00 21.25 146 LEU A O 1
ATOM 1286 N N . PHE A 1 147 ? 38.821 39.149 6.373 1.00 18.83 147 PHE A N 1
ATOM 1287 C CA . PHE A 1 147 ? 38.147 39.749 5.199 1.00 19.16 147 PHE A CA 1
ATOM 1288 C C . PHE A 1 147 ? 37.760 41.197 5.426 1.00 19.03 147 PHE A C 1
ATOM 1289 O O . PHE A 1 147 ? 37.957 42.059 4.538 1.00 19.74 147 PHE A O 1
ATOM 1297 N N . LYS A 1 148 ? 37.206 41.501 6.609 1.00 19.77 148 LYS A N 1
ATOM 1298 C CA . LYS A 1 148 ? 36.822 42.889 6.916 1.00 19.77 148 LYS A CA 1
ATOM 1299 C C . LYS A 1 148 ? 37.987 43.868 6.782 1.00 19.62 148 LYS A C 1
ATOM 1300 O O . LYS A 1 148 ? 37.781 45.051 6.548 1.00 20.47 148 LYS A O 1
ATOM 1306 N N . THR A 1 149 ? 39.200 43.392 6.917 1.00 19.48 149 THR A N 1
ATOM 1307 C CA . THR A 1 149 ? 40.326 44.306 6.858 1.00 21.03 149 THR A CA 1
ATOM 1308 C C . THR A 1 149 ? 40.827 44.499 5.410 1.00 21.38 149 THR A C 1
ATOM 1309 O O . THR A 1 149 ? 41.800 45.223 5.184 1.00 21.43 149 THR A O 1
ATOM 1313 N N . LEU A 1 150 ? 40.207 43.808 4.452 1.00 21.08 150 LEU A N 1
ATOM 1314 C CA . LEU A 1 150 ? 40.730 43.700 3.073 1.00 21.38 150 LEU A CA 1
ATOM 1315 C C . LEU A 1 150 ? 39.655 44.101 2.091 1.00 21.76 150 LEU A C 1
ATOM 1316 O O . LEU A 1 150 ? 39.197 43.264 1.321 1.00 22.96 150 LEU A O 1
ATOM 1321 N N . ASP A 1 151 ? 39.217 45.360 2.177 1.00 22.71 151 ASP A N 1
ATOM 1322 C CA . ASP A 1 151 ? 38.150 45.892 1.345 1.00 22.94 151 ASP A CA 1
ATOM 1323 C C . ASP A 1 151 ? 38.753 46.279 -0.038 1.00 23.25 151 ASP A C 1
ATOM 1324 O O . ASP A 1 151 ? 39.074 47.433 -0.310 1.00 25.24 151 ASP A O 1
ATOM 1329 N N . SER A 1 152 ? 38.879 45.256 -0.865 1.00 23.19 152 SER A N 1
ATOM 1330 C CA . SER A 1 152 ? 39.318 45.310 -2.261 1.00 22.79 152 SER A CA 1
ATOM 1331 C C . SER A 1 152 ? 38.575 46.349 -3.092 1.00 24.00 152 SER A C 1
ATOM 1332 O O . SER A 1 152 ? 39.205 47.136 -3.800 1.00 24.34 152 SER A O 1
ATOM 1335 N N . TYR A 1 153 ? 37.246 46.368 -3.035 1.00 24.00 153 TYR A N 1
ATOM 1336 C CA . TYR A 1 153 ? 36.479 47.340 -3.815 1.00 24.70 153 TYR A CA 1
ATOM 1337 C C . TYR A 1 153 ? 36.903 48.780 -3.541 1.00 25.43 153 TYR A C 1
ATOM 1338 O O . TYR A 1 153 ? 37.102 49.555 -4.490 1.00 24.97 153 TYR A O 1
ATOM 1347 N N . THR A 1 154 ? 37.019 49.136 -2.265 1.00 25.93 154 THR A N 1
ATOM 1348 C CA . THR A 1 154 ? 37.413 50.481 -1.890 1.00 25.83 154 THR A CA 1
ATOM 1349 C C . THR A 1 154 ? 38.872 50.769 -2.216 1.00 26.13 154 THR A C 1
ATOM 1350 O O . THR A 1 154 ? 39.193 51.856 -2.668 1.00 26.36 154 THR A O 1
ATOM 1354 N N . ALA A 1 155 ? 39.752 49.810 -1.997 1.00 26.18 155 ALA A N 1
ATOM 1355 C CA . ALA A 1 155 ? 41.155 50.018 -2.345 1.00 27.10 155 ALA A CA 1
ATOM 1356 C C . ALA A 1 155 ? 41.286 50.298 -3.862 1.00 27.52 155 ALA A C 1
ATOM 1357 O O . ALA A 1 155 ? 42.092 51.142 -4.280 1.00 29.62 155 ALA A O 1
ATOM 1359 N N . LEU A 1 156 ? 40.530 49.554 -4.668 1.00 28.36 156 LEU A N 1
ATOM 1360 C CA . LEU A 1 156 ? 40.501 49.747 -6.125 1.00 28.56 156 LEU A CA 1
ATOM 1361 C C . LEU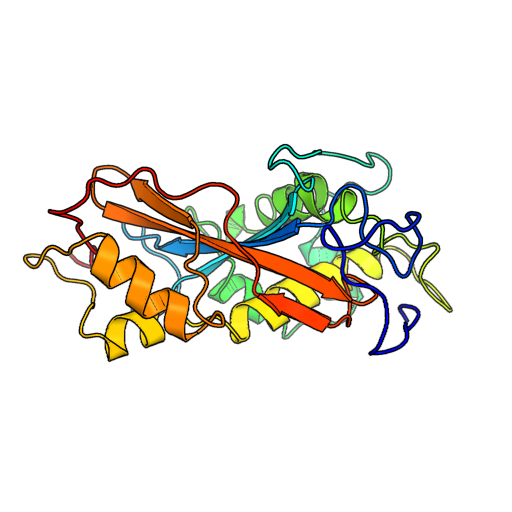 A 1 156 ? 39.860 51.085 -6.478 1.00 29.38 156 LEU A C 1
ATOM 1362 O O . LEU A 1 156 ? 40.424 51.874 -7.236 1.00 29.53 156 LEU A O 1
ATOM 1367 N N . SER A 1 157 ? 38.698 51.346 -5.917 1.00 29.97 157 SER A N 1
ATOM 1368 C CA . SER A 1 157 ? 38.007 52.600 -6.127 1.00 31.41 157 SER A CA 1
ATOM 1369 C C . SER A 1 157 ? 38.857 53.850 -5.883 1.00 33.02 157 SER A C 1
ATOM 1370 O O . SER A 1 157 ? 38.750 54.841 -6.650 1.00 33.46 157 SER A O 1
ATOM 1373 N N . ASP A 1 158 ? 39.648 53.810 -4.804 1.00 32.93 158 ASP A N 1
ATOM 1374 C CA . ASP A 1 158 ? 40.470 54.939 -4.333 1.00 33.03 158 ASP A CA 1
ATOM 1375 C C . ASP A 1 158 ? 41.602 55.248 -5.304 1.00 33.29 158 ASP A C 1
ATOM 1376 O O . ASP A 1 158 ? 42.175 56.340 -5.274 1.00 33.80 158 ASP A O 1
ATOM 1381 N N . ALA A 1 159 ? 41.976 54.227 -6.073 1.00 32.65 159 ALA A N 1
ATOM 1382 C CA . ALA A 1 159 ? 42.964 54.298 -7.132 1.00 32.17 159 ALA A CA 1
ATOM 1383 C C . ALA A 1 159 ? 42.300 54.487 -8.496 1.00 32.01 159 ALA A C 1
ATOM 1384 O O . ALA A 1 159 ? 42.941 54.281 -9.509 1.00 32.92 159 ALA A O 1
ATOM 1386 N N . GLY A 1 160 ? 41.022 54.883 -8.516 1.00 31.69 160 GLY A N 1
ATOM 1387 C CA . GLY A 1 160 ? 40.286 55.138 -9.750 1.00 31.58 160 GLY A CA 1
ATOM 1388 C C . GLY A 1 160 ? 39.885 53.918 -10.573 1.00 31.54 160 GLY A C 1
ATOM 1389 O O . GLY A 1 160 ? 39.571 54.050 -11.766 1.00 32.85 160 GLY A O 1
ATOM 1390 N N . ILE A 1 161 ? 39.878 52.732 -9.960 1.00 30.84 161 ILE A N 1
ATOM 1391 C CA . ILE A 1 161 ? 39.520 51.485 -10.651 1.00 29.74 161 ILE A CA 1
ATOM 1392 C C . ILE A 1 161 ? 38.132 51.019 -10.135 1.00 30.22 161 ILE A C 1
ATOM 1393 O O . ILE A 1 161 ? 37.996 50.507 -9.019 1.00 29.74 161 ILE A O 1
ATOM 1398 N N . THR A 1 162 ? 37.097 51.282 -10.924 1.00 30.51 162 THR A N 1
ATOM 1399 C CA . THR A 1 162 ? 35.734 50.933 -10.559 1.00 30.19 162 THR A CA 1
ATOM 1400 C C . THR A 1 162 ? 35.087 50.097 -11.673 1.00 30.47 162 THR A C 1
ATOM 1401 O O . THR A 1 162 ? 35.502 50.138 -12.857 1.00 28.89 162 THR A O 1
ATOM 1405 N N . PRO A 1 163 ? 34.098 49.259 -11.308 1.00 29.82 163 PRO A N 1
ATOM 1406 C CA . PRO A 1 163 ? 33.502 48.468 -12.365 1.00 30.36 163 PRO A CA 1
ATOM 1407 C C . PRO A 1 163 ? 32.927 49.333 -13.494 1.00 30.69 163 PRO A C 1
ATOM 1408 O O . PRO A 1 163 ? 32.371 50.395 -13.238 1.00 30.11 163 PRO A O 1
ATOM 1412 N N A SER A 1 164 ? 33.081 48.860 -14.729 0.60 31.08 164 SER A N 1
ATOM 1413 N N B SER A 1 164 ? 33.062 48.872 -14.725 0.40 31.23 164 SER A N 1
ATOM 1414 C CA A SER A 1 164 ? 32.675 49.619 -15.941 0.60 31.70 164 SER A CA 1
ATOM 1415 C CA B SER A 1 164 ? 32.470 49.591 -15.855 0.40 31.90 164 SER A CA 1
ATOM 1416 C C A SER A 1 164 ? 32.311 48.691 -17.103 0.60 31.73 164 SER A C 1
ATOM 1417 C C B SER A 1 164 ? 32.281 48.702 -17.072 0.40 32.05 164 SER A C 1
ATOM 1418 O O A SER A 1 164 ? 32.987 47.688 -17.341 0.60 30.90 164 SER A O 1
ATOM 1419 O O B SER A 1 164 ? 33.030 47.752 -17.309 0.40 31.49 164 SER A O 1
ATOM 1424 N N . GLU A 1 165 ? 31.256 49.044 -17.834 1.00 32.95 165 GLU A N 1
ATOM 1425 C CA . GLU A 1 165 ? 30.909 48.330 -19.057 1.00 34.48 165 GLU A CA 1
ATOM 1426 C C . GLU A 1 165 ? 31.961 48.571 -20.149 1.00 35.79 165 GLU A C 1
ATOM 1427 O O . GLU A 1 165 ? 32.207 47.682 -20.966 1.00 37.09 165 GLU A O 1
ATOM 1433 N N A ASP A 1 166 ? 32.620 49.728 -20.127 0.80 36.45 166 ASP A N 1
ATOM 1434 N N B ASP A 1 166 ? 32.565 49.764 -20.135 0.20 35.77 166 ASP A N 1
ATOM 1435 C CA A ASP A 1 166 ? 33.501 50.150 -21.236 0.80 36.97 166 ASP A CA 1
ATOM 1436 C CA B ASP A 1 166 ? 33.440 50.245 -21.220 0.20 35.73 166 ASP A CA 1
ATOM 1437 C C A ASP A 1 166 ? 34.974 50.268 -20.883 0.80 36.91 166 ASP A C 1
ATOM 1438 C C B ASP A 1 166 ? 34.933 50.256 -20.871 0.20 36.01 166 ASP A C 1
ATOM 1439 O O A ASP A 1 166 ? 35.836 49.917 -21.686 0.80 37.22 166 ASP A O 1
ATOM 1440 O O B ASP A 1 166 ? 35.757 49.792 -21.660 0.20 36.18 166 ASP A O 1
ATOM 1449 N N . ALA A 1 167 ? 35.271 50.794 -19.700 1.00 36.44 167 ALA A N 1
ATOM 1450 C CA . ALA A 1 167 ? 36.657 50.952 -19.274 1.00 35.47 167 ALA A CA 1
ATOM 1451 C C . ALA A 1 167 ? 37.355 49.610 -19.134 1.00 35.10 167 ALA A C 1
ATOM 1452 O O . ALA A 1 167 ? 36.716 48.581 -18.874 1.00 35.10 167 ALA A O 1
ATOM 1454 N N . THR A 1 168 ? 38.650 49.604 -19.401 1.00 33.89 168 THR A N 1
ATOM 1455 C CA . THR A 1 168 ? 39.479 48.439 -19.139 1.00 33.92 168 THR A CA 1
ATOM 1456 C C . THR A 1 168 ? 40.678 48.896 -18.363 1.00 32.41 168 THR A C 1
ATOM 1457 O O . THR A 1 168 ? 40.964 50.092 -18.285 1.00 33.14 168 THR A O 1
ATOM 1461 N N . TYR A 1 169 ? 41.385 47.947 -17.777 1.00 30.95 169 TYR A N 1
ATOM 1462 C CA . TYR A 1 169 ? 42.371 48.278 -16.765 1.00 29.75 169 TYR A CA 1
ATOM 1463 C C . TYR A 1 169 ? 43.646 47.501 -16.944 1.00 29.74 169 TYR A C 1
ATOM 1464 O O . TYR A 1 169 ? 43.679 46.439 -17.589 1.00 29.45 169 TYR A O 1
ATOM 1473 N N . LYS A 1 170 ? 44.701 48.072 -16.369 1.00 30.13 170 LYS A N 1
ATOM 1474 C CA . LYS A 1 170 ? 46.044 47.487 -16.396 1.00 30.87 170 LYS A CA 1
ATOM 1475 C C . LYS A 1 170 ? 46.328 46.665 -15.136 1.00 30.17 170 LYS A C 1
ATOM 1476 O O . LYS A 1 170 ? 46.036 47.091 -14.043 1.00 31.78 170 LYS A O 1
ATOM 1482 N N . LEU A 1 171 ? 46.955 45.515 -15.300 1.00 29.48 171 LEU A N 1
ATOM 1483 C CA . LEU A 1 171 ? 47.239 44.642 -14.180 1.00 29.61 171 LEU A CA 1
ATOM 1484 C C . LEU A 1 171 ? 48.029 45.321 -13.086 1.00 30.06 171 LEU A C 1
ATOM 1485 O O . LEU A 1 171 ? 47.748 45.128 -11.897 1.00 28.38 171 LEU A O 1
ATOM 1490 N N . SER A 1 172 ? 49.050 46.082 -13.488 1.00 29.93 172 SER A N 1
ATOM 1491 C CA . SER A 1 172 ? 49.956 46.690 -12.539 1.00 29.84 172 SER A CA 1
ATOM 1492 C C . SER A 1 172 ? 49.221 47.717 -11.697 1.00 29.31 172 SER A C 1
ATOM 1493 O O . SER A 1 172 ? 49.580 47.906 -10.552 1.00 30.49 172 SER A O 1
ATOM 1496 N N . ASP A 1 173 ? 48.231 48.407 -12.266 1.00 29.32 173 ASP A N 1
ATOM 1497 C CA . ASP A 1 173 ? 47.442 49.376 -11.524 1.00 29.79 173 ASP A CA 1
ATOM 1498 C C . ASP A 1 173 ? 46.566 48.683 -10.445 1.00 30.19 173 ASP A C 1
ATOM 1499 O O . ASP A 1 173 ? 46.452 49.191 -9.311 1.00 29.76 173 ASP A O 1
ATOM 1504 N N . ILE A 1 174 ? 45.960 47.560 -10.843 1.00 30.40 174 ILE A N 1
ATOM 1505 C CA . ILE A 1 174 ? 45.123 46.700 -9.963 1.00 30.33 174 ILE A CA 1
ATOM 1506 C C . ILE A 1 174 ? 45.996 46.214 -8.803 1.00 30.47 174 ILE A C 1
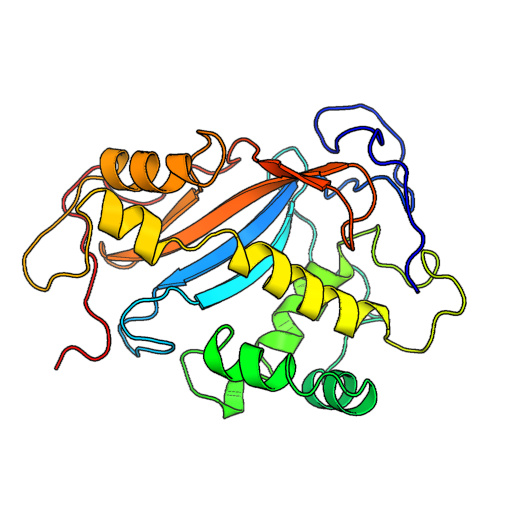ATOM 1507 O O . ILE A 1 174 ? 45.640 46.369 -7.634 1.00 31.18 174 ILE A O 1
ATOM 1512 N N . GLU A 1 175 ? 47.131 45.622 -9.145 1.00 30.61 175 GLU A N 1
ATOM 1513 C CA . GLU A 1 175 ? 48.113 45.159 -8.181 1.00 30.51 175 GLU A CA 1
ATOM 1514 C C . GLU A 1 175 ? 48.621 46.205 -7.195 1.00 30.92 175 GLU A C 1
ATOM 1515 O O . GLU A 1 175 ? 48.789 45.909 -5.991 1.00 30.66 175 GLU A O 1
ATOM 1521 N N . ASP A 1 176 ? 48.875 47.417 -7.692 1.00 30.62 176 ASP A N 1
ATOM 1522 C CA . ASP A 1 176 ? 49.360 48.485 -6.841 1.00 30.03 176 ASP A CA 1
ATOM 1523 C C . ASP A 1 176 ? 48.261 48.953 -5.880 1.00 29.14 176 ASP A C 1
ATOM 1524 O O . ASP A 1 176 ? 48.534 49.180 -4.693 1.00 28.13 176 ASP A O 1
ATOM 1529 N N . ALA A 1 177 ? 47.042 49.100 -6.407 1.00 28.68 177 ALA A N 1
ATOM 1530 C CA . ALA A 1 177 ? 45.894 49.584 -5.653 1.00 28.31 177 ALA A CA 1
ATOM 1531 C C . ALA A 1 177 ? 45.600 48.688 -4.433 1.00 27.94 177 ALA A C 1
ATOM 1532 O O . ALA A 1 177 ? 45.235 49.181 -3.341 1.00 27.14 177 ALA A O 1
ATOM 1534 N N . LEU A 1 178 ? 45.822 47.390 -4.626 1.00 27.19 178 LEU A N 1
ATOM 1535 C CA . LEU A 1 178 ? 45.477 46.370 -3.622 1.00 27.85 178 LEU A CA 1
ATOM 1536 C C . LEU A 1 178 ? 46.649 46.126 -2.695 1.00 27.93 178 LEU A C 1
ATOM 1537 O O . LEU A 1 178 ? 46.468 45.872 -1.506 1.00 28.59 178 LEU A O 1
ATOM 1542 N N . ALA A 1 179 ? 47.858 46.261 -3.237 1.00 27.53 179 ALA A N 1
ATOM 1543 C CA . ALA A 1 179 ? 49.067 46.232 -2.450 1.00 27.70 179 ALA A CA 1
ATOM 1544 C C . ALA A 1 179 ? 49.048 47.297 -1.338 1.00 27.28 179 ALA A C 1
ATOM 1545 O O . ALA A 1 179 ? 49.663 47.111 -0.281 1.00 27.64 179 ALA A O 1
ATOM 1547 N N . ALA A 1 180 ? 48.328 48.390 -1.583 1.00 27.62 180 ALA A N 1
ATOM 1548 C CA . ALA A 1 180 ? 48.209 49.533 -0.668 1.00 27.83 180 ALA A CA 1
ATOM 1549 C C . ALA A 1 180 ? 47.456 49.227 0.638 1.00 28.27 180 ALA A C 1
ATOM 1550 O O . ALA A 1 180 ? 47.631 49.932 1.636 1.00 29.31 180 ALA A O 1
ATOM 1552 N N . ILE A 1 181 ? 46.586 48.213 0.610 1.00 27.83 181 ILE A N 1
ATOM 1553 C CA . ILE A 1 181 ? 45.909 47.736 1.829 1.00 27.28 181 ILE A CA 1
ATOM 1554 C C . ILE A 1 181 ? 46.518 46.438 2.379 1.00 27.23 181 ILE A C 1
ATOM 1555 O O . ILE A 1 181 ? 45.933 45.790 3.273 1.00 26.54 181 ILE A O 1
ATOM 1560 N N . HIS A 1 182 ? 47.696 46.064 1.874 1.00 26.63 182 HIS A N 1
ATOM 1561 C CA . HIS A 1 182 ? 48.345 44.810 2.216 1.00 27.87 182 HIS A CA 1
ATOM 1562 C C . HIS A 1 182 ? 49.855 45.024 2.363 1.00 28.51 182 HIS A C 1
ATOM 1563 O O . HIS A 1 182 ? 50.674 44.155 1.988 1.00 29.26 182 HIS A O 1
ATOM 1570 N N A ASP A 1 183 ? 50.215 46.179 2.918 0.50 29.34 183 ASP A N 1
ATOM 1571 N N B ASP A 1 183 ? 50.212 46.169 2.953 0.50 29.32 183 ASP A N 1
ATOM 1572 C CA A ASP A 1 183 ? 51.598 46.480 3.283 0.50 30.02 183 ASP A CA 1
ATOM 1573 C CA B ASP A 1 183 ? 51.605 46.514 3.284 0.50 29.94 183 ASP A CA 1
ATOM 1574 C C A ASP A 1 183 ? 52.564 46.513 2.092 0.50 30.39 183 ASP A C 1
ATOM 1575 C C B ASP A 1 183 ? 52.557 46.481 2.083 0.50 30.36 183 ASP A C 1
ATOM 1576 O O A ASP A 1 183 ? 53.744 46.185 2.238 0.50 30.82 183 ASP A O 1
ATOM 1577 O O B ASP A 1 183 ? 53.716 46.073 2.210 0.50 30.74 183 ASP A O 1
ATOM 1586 N N . GLY A 1 184 ? 52.065 46.888 0.922 1.00 30.56 184 GLY A N 1
ATOM 1587 C CA . GLY A 1 184 ? 52.860 46.874 -0.306 1.00 30.91 184 GLY A CA 1
ATOM 1588 C C . GLY A 1 184 ? 53.066 45.533 -0.988 1.00 31.48 184 GLY A C 1
ATOM 1589 O O . GLY A 1 184 ? 53.746 45.455 -2.013 1.00 32.24 184 GLY A O 1
ATOM 1590 N N . TYR A 1 185 ? 52.479 44.470 -0.439 1.00 31.95 185 TYR A N 1
ATOM 1591 C CA . TYR A 1 185 ? 52.438 43.180 -1.110 1.00 31.31 185 TYR A CA 1
ATOM 1592 C C . TYR A 1 185 ? 51.136 43.037 -1.880 1.00 30.85 185 TYR A C 1
ATOM 1593 O O . TYR A 1 185 ? 50.050 43.072 -1.292 1.00 30.03 185 TYR A O 1
ATOM 1602 N N . PRO A 1 186 ? 51.229 42.914 -3.216 1.00 29.97 186 PRO A N 1
ATOM 1603 C CA . PRO A 1 186 ? 50.027 42.682 -3.999 1.00 28.29 186 PRO A CA 1
ATOM 1604 C C . PRO A 1 186 ? 49.445 41.302 -3.728 1.00 26.57 186 PRO A C 1
ATOM 1605 O O . PRO A 1 186 ? 50.194 40.390 -3.414 1.00 25.39 186 PRO A O 1
ATOM 1609 N N . PRO A 1 187 ? 48.119 41.152 -3.883 1.00 25.82 187 PRO A N 1
ATOM 1610 C CA . PRO A 1 187 ? 47.538 39.789 -3.871 1.00 25.73 187 PRO A CA 1
ATOM 1611 C C . PRO A 1 187 ? 47.878 39.064 -5.186 1.00 24.82 187 PRO A C 1
ATOM 1612 O O . PRO A 1 187 ? 48.277 39.716 -6.138 1.00 25.41 187 PRO A O 1
ATOM 1616 N N . TYR A 1 188 ? 47.730 37.747 -5.244 1.00 23.79 188 TYR A N 1
ATOM 1617 C CA . TYR A 1 188 ? 47.364 37.115 -6.505 1.00 23.62 188 TYR A CA 1
ATOM 1618 C C . TYR A 1 188 ? 46.094 37.771 -7.099 1.00 23.46 188 TYR A C 1
ATOM 1619 O O . TYR A 1 188 ? 45.081 37.937 -6.421 1.00 23.69 188 TYR A O 1
ATOM 1628 N N . VAL A 1 189 ? 46.177 38.156 -8.381 1.00 22.77 189 VAL A N 1
ATOM 1629 C CA . VAL A 1 189 ? 45.047 38.675 -9.154 1.00 22.93 189 VAL A CA 1
ATOM 1630 C C . VAL A 1 189 ? 44.607 37.645 -10.216 1.00 23.44 189 VAL A C 1
ATOM 1631 O O . VAL A 1 189 ? 45.371 37.325 -11.132 1.00 23.25 189 VAL A O 1
ATOM 1635 N N . GLY A 1 190 ? 43.363 37.163 -10.096 1.00 22.31 190 GLY A N 1
ATOM 1636 C CA . GLY A 1 190 ? 42.825 36.121 -10.960 1.00 22.44 190 GLY A CA 1
ATOM 1637 C C . GLY A 1 190 ? 41.758 36.675 -11.885 1.00 22.61 190 GLY A C 1
ATOM 1638 O O . GLY A 1 190 ? 40.901 37.440 -11.452 1.00 22.22 190 GLY A O 1
ATOM 1639 N N . CYS A 1 191 ? 41.864 36.346 -13.180 1.00 22.87 191 CYS A N 1
ATOM 1640 C CA . CYS A 1 191 ? 40.911 36.794 -14.206 1.00 23.38 191 CYS A CA 1
ATOM 1641 C C . CYS A 1 191 ? 40.212 35.610 -14.808 1.00 22.94 191 CYS A C 1
ATOM 1642 O O . CYS A 1 191 ? 40.742 34.499 -14.825 1.00 23.13 191 CYS A O 1
ATOM 1645 N N . GLU A 1 192 ? 38.989 35.840 -15.263 1.00 23.44 192 GLU A N 1
ATOM 1646 C CA . GLU A 1 192 ? 38.237 34.832 -15.964 1.00 25.06 192 GLU A CA 1
ATOM 1647 C C . GLU A 1 192 ? 37.659 35.480 -17.203 1.00 25.22 192 GLU A C 1
ATOM 1648 O O . GLU A 1 192 ? 36.971 36.489 -17.100 1.00 24.26 192 GLU A O 1
ATOM 1654 N N . ASP A 1 193 ? 37.922 34.900 -18.365 1.00 27.01 193 ASP A N 1
ATOM 1655 C CA . ASP A 1 193 ? 37.361 35.436 -19.612 1.00 27.62 193 ASP A CA 1
ATOM 1656 C C . ASP A 1 193 ? 37.796 36.909 -19.726 1.00 27.14 193 ASP A C 1
ATOM 1657 O O . ASP A 1 193 ? 36.966 37.771 -20.032 1.00 28.62 193 ASP A O 1
ATOM 1662 N N . GLY A 1 194 ? 39.060 37.210 -19.427 1.00 27.03 194 GLY A N 1
ATOM 1663 C CA . GLY A 1 194 ? 39.506 38.612 -19.376 1.00 26.04 194 GLY A CA 1
ATOM 1664 C C . GLY A 1 194 ? 38.866 39.552 -18.372 1.00 26.19 194 GLY A C 1
ATOM 1665 O O . GLY A 1 194 ? 39.083 40.768 -18.435 1.00 25.54 194 GLY A O 1
ATOM 1666 N N . ALA A 1 195 ? 38.099 39.023 -17.412 1.00 24.64 195 ALA A N 1
ATOM 1667 C CA . ALA A 1 195 ? 37.468 39.855 -16.375 1.00 23.95 195 ALA A CA 1
ATOM 1668 C C . ALA A 1 195 ? 38.064 39.531 -14.987 1.00 22.20 195 ALA A C 1
ATOM 1669 O O . ALA A 1 195 ? 38.351 38.382 -14.643 1.00 21.56 195 ALA A O 1
ATOM 1671 N N . LEU A 1 196 ? 38.246 40.585 -14.219 1.00 22.74 196 LEU A N 1
ATOM 1672 C CA . LEU A 1 196 ? 38.677 40.540 -12.838 1.00 22.67 196 LEU A CA 1
ATOM 1673 C C . LEU A 1 196 ? 37.621 39.709 -12.043 1.00 21.16 196 LEU A C 1
ATOM 1674 O O . LEU A 1 196 ? 36.396 39.934 -12.136 1.00 21.25 196 LEU A O 1
ATOM 1679 N N . SER A 1 197 ? 38.136 38.722 -11.339 1.00 21.06 197 SER A N 1
ATOM 1680 C CA . SER A 1 197 ? 37.377 37.583 -10.828 1.00 20.98 197 SER A CA 1
ATOM 1681 C C . SER A 1 197 ? 37.755 37.119 -9.399 1.00 20.57 197 SER A C 1
ATOM 1682 O O . SER A 1 197 ? 36.879 36.823 -8.615 1.00 18.79 197 SER A O 1
ATOM 1685 N N . GLN A 1 198 ? 39.047 36.995 -9.101 1.00 19.80 198 GLN A N 1
ATOM 1686 C CA . GLN A 1 198 ? 39.531 36.422 -7.832 1.00 20.32 198 GLN A CA 1
ATOM 1687 C C . GLN A 1 198 ? 40.755 37.170 -7.305 1.00 20.06 198 GLN A C 1
ATOM 1688 O O . GLN A 1 198 ? 41.578 37.670 -8.107 1.00 19.96 198 GLN A O 1
ATOM 1694 N N . LEU A 1 199 ? 40.894 37.175 -5.981 1.00 18.76 199 LEU A N 1
ATOM 1695 C CA . LEU A 1 199 ? 42.034 37.763 -5.262 1.00 19.69 199 LEU A CA 1
ATOM 1696 C C . LEU A 1 199 ? 42.479 36.806 -4.140 1.00 20.57 199 LEU A C 1
ATOM 1697 O O . LEU A 1 199 ? 41.626 36.187 -3.427 1.00 16.81 199 LEU A O 1
ATOM 1702 N N . TYR A 1 200 ? 43.799 36.571 -4.046 1.00 20.78 200 TYR A N 1
ATOM 1703 C CA . TYR A 1 200 ? 44.409 35.879 -2.875 1.00 21.36 200 TYR A CA 1
ATOM 1704 C C . TYR A 1 200 ? 45.407 36.804 -2.176 1.00 22.74 200 TYR A C 1
ATOM 1705 O O . TYR A 1 200 ? 46.473 37.131 -2.718 1.00 22.93 200 TYR A O 1
ATOM 1714 N N . TYR A 1 201 ? 45.058 37.219 -0.962 1.00 21.92 201 TYR A N 1
ATOM 1715 C CA . TYR A 1 201 ? 45.966 37.985 -0.102 1.00 21.15 201 TYR A CA 1
ATOM 1716 C C . TYR A 1 201 ? 46.713 37.030 0.816 1.00 21.31 201 TYR A C 1
ATOM 1717 O O . TYR A 1 201 ? 46.096 36.319 1.608 1.00 21.14 201 TYR A O 1
ATOM 1726 N N . TYR A 1 202 ? 48.049 37.019 0.704 1.00 21.35 202 TYR A N 1
ATOM 1727 C CA . TYR A 1 202 ? 48.916 36.111 1.451 1.00 21.20 202 TYR A CA 1
ATOM 1728 C C . TYR A 1 202 ? 49.387 36.752 2.754 1.00 21.43 202 TYR A C 1
ATOM 1729 O O . TYR A 1 202 ? 49.573 37.986 2.850 1.00 21.85 202 TYR A O 1
ATOM 1738 N N . PHE A 1 203 ? 49.523 35.896 3.762 1.00 21.52 203 PHE A N 1
ATOM 1739 C CA . PHE A 1 203 ? 49.911 36.294 5.123 1.00 20.49 203 PHE A CA 1
ATOM 1740 C C . PHE A 1 203 ? 50.791 35.226 5.741 1.00 19.87 203 PHE A C 1
ATOM 1741 O O . PHE A 1 203 ? 50.665 34.011 5.488 1.00 20.08 203 PHE A O 1
ATOM 1749 N N . ASN A 1 204 ? 51.689 35.673 6.595 1.00 21.28 204 ASN A N 1
ATOM 1750 C CA . ASN A 1 204 ? 52.267 34.769 7.572 1.00 20.87 204 ASN A CA 1
ATOM 1751 C C . ASN A 1 204 ? 51.690 35.179 8.943 1.00 20.17 204 ASN A C 1
ATOM 1752 O O . ASN A 1 204 ? 51.164 36.293 9.102 1.00 21.09 204 ASN A O 1
ATOM 1757 N N . VAL A 1 205 ? 51.785 34.263 9.900 1.00 20.74 205 VAL A N 1
ATOM 1758 C CA . VAL A 1 205 ? 51.075 34.345 11.208 1.00 21.51 205 VAL A CA 1
ATOM 1759 C C . VAL A 1 205 ? 52.043 34.175 12.390 1.00 22.40 205 VAL A C 1
ATOM 1760 O O . VAL A 1 205 ? 52.865 33.271 12.423 1.00 22.95 205 VAL A O 1
ATOM 1764 N N . LYS A 1 206 ? 51.900 35.083 13.354 1.00 23.78 206 LYS A N 1
ATOM 1765 C CA . LYS A 1 206 ? 52.536 34.982 14.670 1.00 24.94 206 LYS A CA 1
ATOM 1766 C C . LYS A 1 206 ? 51.471 34.474 15.636 1.00 23.60 206 LYS A C 1
ATOM 1767 O O . LYS A 1 206 ? 50.463 35.130 15.842 1.00 24.22 206 LYS A O 1
ATOM 1773 N N . GLY A 1 207 ? 51.685 33.277 16.156 1.00 23.68 207 GLY A N 1
ATOM 1774 C CA . GLY A 1 207 ? 50.725 32.628 17.026 1.00 23.53 207 GLY A CA 1
ATOM 1775 C C . GLY A 1 207 ? 49.740 31.706 16.319 1.00 23.26 207 GLY A C 1
ATOM 1776 O O . GLY A 1 207 ? 50.065 30.978 15.369 1.00 20.90 207 GLY A O 1
ATOM 1777 N N . SER A 1 208 ? 48.522 31.725 16.828 1.00 21.93 208 SER A N 1
ATOM 1778 C CA . SER A 1 208 ? 47.480 30.856 16.311 1.00 22.38 208 SER A CA 1
ATOM 1779 C C . SER A 1 208 ? 46.797 31.514 15.118 1.00 21.14 208 SER A C 1
ATOM 1780 O O . SER A 1 208 ? 46.730 32.724 15.036 1.00 20.43 208 SER A O 1
ATOM 1783 N N . ALA A 1 209 ? 46.301 30.683 14.206 1.00 22.34 209 ALA A N 1
ATOM 1784 C CA . ALA A 1 209 ? 45.448 31.174 13.113 1.00 22.13 209 ALA A CA 1
ATOM 1785 C C . ALA A 1 209 ? 44.193 31.803 13.650 1.00 22.67 209 ALA A C 1
ATOM 1786 O O . ALA A 1 209 ? 43.630 32.648 12.973 1.00 22.15 209 ALA A O 1
ATOM 1788 N N . ILE A 1 210 ? 43.734 31.388 14.858 1.00 23.41 210 ILE A N 1
ATOM 1789 C CA . ILE A 1 210 ? 42.641 32.085 15.537 1.00 23.79 210 ILE A CA 1
ATOM 1790 C C . ILE A 1 210 ? 43.172 33.075 16.551 1.00 24.01 210 ILE A C 1
ATOM 1791 O O . ILE A 1 210 ? 43.646 32.694 17.599 1.00 23.02 210 ILE A O 1
ATOM 1796 N N . GLY A 1 211 ? 43.102 34.344 16.225 1.00 24.49 211 GLY A N 1
ATOM 1797 C CA . GLY A 1 211 ? 43.536 35.398 17.119 1.00 25.05 211 GLY A CA 1
ATOM 1798 C C . GLY A 1 211 ? 44.994 35.803 17.034 1.00 25.81 211 GLY A C 1
ATOM 1799 O O . GLY A 1 211 ? 45.393 36.761 17.699 1.00 26.99 211 GLY A O 1
ATOM 1800 N N . GLY A 1 212 ? 45.799 35.101 16.234 1.00 25.21 212 GLY A N 1
ATOM 1801 C CA . GLY A 1 212 ? 47.173 35.508 16.028 1.00 24.97 212 GLY A CA 1
ATOM 1802 C C . GLY A 1 212 ? 47.300 36.744 15.169 1.00 24.59 212 GLY A C 1
ATOM 1803 O O . GLY A 1 212 ? 46.310 37.335 14.701 1.00 24.65 212 GLY A O 1
ATOM 1804 N N . THR A 1 213 ? 48.541 37.153 14.969 1.00 25.08 213 THR A N 1
ATOM 1805 C CA . THR A 1 213 ? 48.833 38.364 14.224 1.00 25.16 213 THR A CA 1
ATOM 1806 C C . THR A 1 213 ? 49.120 37.984 12.764 1.00 25.03 213 THR A C 1
ATOM 1807 O O . THR A 1 213 ? 50.004 37.164 12.471 1.00 24.81 213 THR A O 1
ATOM 1811 N N . TYR A 1 214 ? 48.319 38.541 11.866 1.00 24.70 214 TYR A N 1
ATOM 1812 C CA . TYR A 1 214 ? 48.417 38.204 10.443 1.00 24.84 214 TYR A CA 1
ATOM 1813 C C . TYR A 1 214 ? 49.258 39.287 9.778 1.00 24.16 214 TYR A C 1
ATOM 1814 O O . TYR A 1 214 ? 48.844 40.462 9.691 1.00 26.29 214 TYR A O 1
ATOM 1823 N N . VAL A 1 215 ? 50.427 38.885 9.311 1.00 24.68 215 VAL A N 1
ATOM 1824 C CA . VAL A 1 215 ? 51.424 39.799 8.726 1.00 24.36 215 VAL A CA 1
ATOM 1825 C C . VAL A 1 215 ? 51.452 39.611 7.210 1.00 24.55 215 VAL A C 1
ATOM 1826 O O . VAL A 1 215 ? 51.736 38.500 6.734 1.00 23.56 215 VAL A O 1
ATOM 1830 N N . ALA A 1 216 ? 51.161 40.694 6.491 1.00 25.15 216 ALA A N 1
ATOM 1831 C CA . ALA A 1 216 ? 51.036 40.695 5.025 1.00 25.60 216 ALA A CA 1
ATOM 1832 C C . ALA A 1 216 ? 52.317 40.170 4.443 1.00 26.44 216 ALA A C 1
ATOM 1833 O O . ALA A 1 216 ? 53.401 40.594 4.852 1.00 26.73 216 ALA A O 1
ATOM 1835 N N . SER A 1 217 ? 52.203 39.166 3.570 1.00 26.69 217 SER A N 1
ATOM 1836 C CA . SER A 1 217 ? 53.365 38.503 2.989 1.00 26.90 217 SER A CA 1
ATOM 1837 C C . SER A 1 217 ? 53.310 38.383 1.465 1.00 26.71 217 SER A C 1
ATOM 1838 O O . SER A 1 217 ? 52.303 38.667 0.815 1.00 24.34 217 SER A O 1
ATOM 1841 N N . GLU A 1 218 ? 54.430 37.975 0.897 1.00 27.64 218 GLU A N 1
ATOM 1842 C CA . GLU A 1 218 ? 54.544 37.924 -0.559 1.00 29.96 218 GLU A CA 1
ATOM 1843 C C . GLU A 1 218 ? 53.717 36.796 -1.200 1.00 29.14 218 GLU A C 1
ATOM 1844 O O . GLU A 1 218 ? 53.724 35.633 -0.748 1.00 29.49 218 GLU A O 1
ATOM 1850 N N . ARG A 1 219 ? 53.021 37.151 -2.281 1.00 29.80 219 ARG A N 1
ATOM 1851 C CA . ARG A 1 219 ? 52.248 36.172 -3.035 1.00 29.87 219 ARG A CA 1
ATOM 1852 C C . ARG A 1 219 ? 53.132 35.069 -3.600 1.00 30.52 219 ARG A C 1
ATOM 1853 O O . ARG A 1 219 ? 54.234 35.320 -4.096 1.00 31.36 219 ARG A O 1
ATOM 1861 N N . LEU A 1 220 ? 52.675 33.836 -3.486 1.00 30.60 220 LEU A N 1
ATOM 1862 C CA . LEU A 1 220 ? 53.382 32.689 -4.007 1.00 31.86 220 LEU A CA 1
ATOM 1863 C C . LEU A 1 220 ? 52.853 32.308 -5.432 1.00 32.93 220 LEU A C 1
ATOM 1864 O O . LEU A 1 220 ? 53.299 31.323 -6.011 1.00 33.64 220 LEU A O 1
ATOM 1869 N N . GLU A 1 221 ? 51.888 33.076 -5.944 1.00 33.36 221 GLU A N 1
ATOM 1870 C CA . GL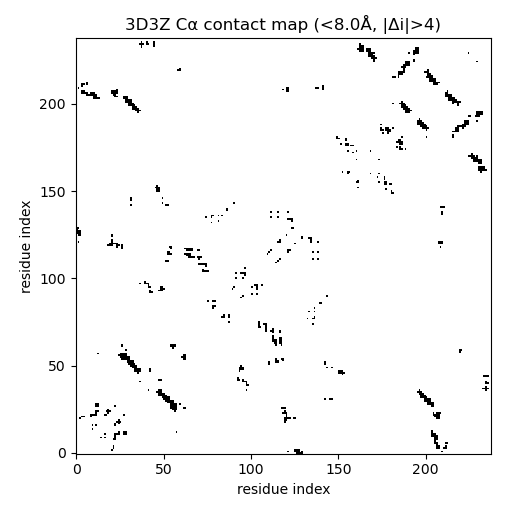U A 1 221 ? 51.382 32.969 -7.327 1.00 33.58 221 GLU A CA 1
ATOM 1871 C C . GLU A 1 221 ? 51.058 34.418 -7.695 1.00 33.42 221 GLU A C 1
ATOM 1872 O O . GLU A 1 221 ? 50.563 35.151 -6.845 1.00 33.73 221 GLU A O 1
ATOM 1878 N N A ASP A 1 222 ? 51.362 34.863 -8.925 0.60 33.86 222 ASP A N 1
ATOM 1879 N N B ASP A 1 222 ? 51.316 34.820 -8.940 0.40 33.57 222 ASP A N 1
ATOM 1880 C CA A ASP A 1 222 ? 51.201 36.302 -9.277 0.60 33.59 222 ASP A CA 1
ATOM 1881 C CA B ASP A 1 222 ? 51.242 36.246 -9.323 0.40 33.22 222 ASP A CA 1
ATOM 1882 C C A ASP A 1 222 ? 49.847 36.671 -9.916 0.60 33.48 222 ASP A C 1
ATOM 1883 C C B ASP A 1 222 ? 49.898 36.675 -9.933 0.40 33.12 222 ASP A C 1
ATOM 1884 O O A ASP A 1 222 ? 49.083 37.520 -9.397 0.60 33.61 222 ASP A O 1
ATOM 1885 O O B ASP A 1 222 ? 49.189 37.550 -9.396 0.40 33.36 222 ASP A O 1
ATOM 1894 N N . SER A 1 223 ? 49.568 36.079 -11.070 1.00 32.20 223 SER A N 1
ATOM 1895 C CA . SER A 1 223 ? 48.377 36.434 -11.804 1.00 31.02 223 SER A CA 1
ATOM 1896 C C . SER A 1 223 ? 48.248 35.592 -13.053 1.00 30.49 223 SER A C 1
ATOM 1897 O O . SER A 1 223 ? 49.248 35.141 -13.643 1.00 29.77 223 SER A O 1
ATOM 1900 N N . ASN A 1 224 ? 47.008 35.371 -13.449 1.00 30.04 224 ASN A N 1
ATOM 1901 C CA . ASN A 1 224 ? 46.745 34.736 -14.718 1.00 29.64 224 ASN A CA 1
ATOM 1902 C C . ASN A 1 224 ? 46.087 35.709 -15.677 1.00 29.61 224 ASN A C 1
ATOM 1903 O O . ASN A 1 224 ? 45.488 35.283 -16.674 1.00 30.36 224 ASN A O 1
ATOM 1908 N N . CYS A 1 225 ? 46.144 37.002 -15.365 1.00 29.29 225 CYS A N 1
ATOM 1909 C CA . CYS A 1 225 ? 45.588 38.015 -16.210 1.00 30.02 225 CYS A CA 1
ATOM 1910 C C . CYS A 1 225 ? 46.630 38.470 -17.237 1.00 31.11 225 CYS A C 1
ATOM 1911 O O . CYS A 1 225 ? 47.849 38.291 -17.041 1.00 31.31 225 CYS A O 1
ATOM 1914 N N . LYS A 1 226 ? 46.115 39.059 -18.306 1.00 32.92 226 LYS A N 1
ATOM 1915 C CA . LYS A 1 226 ? 46.922 39.809 -19.257 1.00 33.83 226 LYS A CA 1
ATOM 1916 C C . LYS A 1 226 ? 47.309 41.134 -18.627 1.00 34.58 226 LYS A C 1
ATO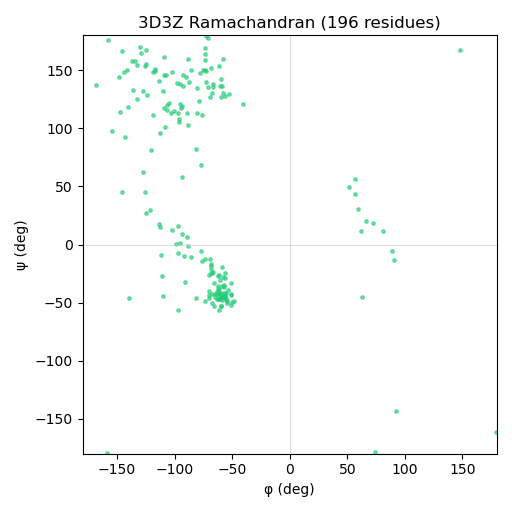M 1917 O O . LYS A 1 226 ? 46.637 41.640 -17.688 1.00 33.95 226 LYS A O 1
ATOM 1923 N N . ASP A 1 227 ? 48.373 41.728 -19.162 1.00 33.97 227 ASP A N 1
ATOM 1924 C CA . ASP A 1 227 ? 48.915 42.924 -18.564 1.00 33.51 227 ASP A CA 1
ATOM 1925 C C . ASP A 1 227 ? 47.980 44.084 -18.724 1.00 32.03 227 ASP A C 1
ATOM 1926 O O . ASP A 1 227 ? 48.110 45.084 -18.003 1.00 32.84 227 ASP A O 1
ATOM 1931 N N . SER A 1 228 ? 47.046 43.957 -19.663 1.00 31.38 228 SER A N 1
ATOM 1932 C CA . SER A 1 228 ? 46.062 44.995 -19.929 1.00 30.87 228 SER A CA 1
ATOM 1933 C C . SER A 1 228 ? 44.782 44.478 -20.621 1.00 29.02 228 SER A C 1
ATOM 1934 O O . SER A 1 228 ? 44.663 43.313 -20.994 1.00 29.68 228 SER A O 1
ATOM 1937 N N . GLY A 1 229 ? 43.842 45.390 -20.790 1.00 27.40 229 GLY A N 1
ATOM 1938 C CA . GLY A 1 229 ? 42.552 45.129 -21.384 1.00 28.09 229 GLY A CA 1
ATOM 1939 C C . GLY A 1 229 ? 41.593 44.514 -20.372 1.00 27.12 229 GLY A C 1
ATOM 1940 O O . GLY A 1 229 ? 40.528 44.038 -20.765 1.00 27.02 229 GLY A O 1
ATOM 1941 N N . ILE A 1 230 ? 41.969 44.535 -19.077 1.00 26.04 230 ILE A N 1
ATOM 1942 C CA . ILE A 1 230 ? 41.193 43.803 -18.018 1.00 25.73 230 ILE A CA 1
ATOM 1943 C C . ILE A 1 230 ? 39.846 44.456 -17.775 1.00 24.63 230 ILE A C 1
ATOM 1944 O O . ILE A 1 230 ? 39.733 45.670 -17.527 1.00 25.30 230 ILE A O 1
ATOM 1949 N N . LYS A 1 231 ? 38.804 43.645 -17.861 1.00 25.11 231 LYS A N 1
ATOM 1950 C CA . LYS A 1 231 ? 37.481 44.139 -17.591 1.00 25.39 231 LYS A CA 1
ATOM 1951 C C . LYS A 1 231 ? 37.152 43.974 -16.108 1.00 24.10 231 LYS A C 1
ATOM 1952 O O . LYS A 1 231 ? 37.561 43.011 -15.483 1.00 24.18 231 LYS A O 1
ATOM 1958 N N . TYR A 1 232 ? 36.425 44.949 -15.588 1.00 24.22 232 TYR A N 1
ATOM 1959 C CA . TYR A 1 232 ? 35.886 44.935 -14.229 1.00 24.27 232 TYR A CA 1
ATOM 1960 C C . TYR A 1 232 ? 34.365 45.030 -14.355 1.00 23.11 232 TYR A C 1
ATOM 1961 O O . TYR A 1 232 ? 33.796 46.122 -14.331 1.00 24.03 232 TYR A O 1
ATOM 1970 N N . PRO A 1 233 ? 33.706 43.898 -14.625 1.00 22.75 233 PRO A N 1
ATOM 1971 C CA . PRO A 1 233 ? 32.275 43.984 -14.962 1.00 23.53 233 PRO A CA 1
ATOM 1972 C C . PRO A 1 233 ? 31.391 44.457 -13.805 1.00 24.70 233 PRO A C 1
ATOM 1973 O O . PRO A 1 233 ? 31.626 44.043 -12.654 1.00 23.70 233 PRO A O 1
ATOM 1977 N N . PRO A 1 234 ? 30.443 45.382 -14.086 1.00 24.08 234 PRO A N 1
ATOM 1978 C CA . PRO A 1 234 ? 29.515 45.833 -13.072 1.00 23.97 234 PRO A CA 1
ATOM 1979 C C . PRO A 1 234 ? 28.579 44.696 -12.642 1.00 23.91 234 PRO A C 1
ATOM 1980 O O . PRO A 1 234 ? 28.173 43.890 -13.465 1.00 23.12 234 PRO A O 1
ATOM 1984 N N . LYS A 1 235 ? 28.324 44.596 -11.332 1.00 23.11 235 LYS A N 1
ATOM 1985 C CA . LYS A 1 235 ? 27.330 43.642 -10.836 1.00 22.00 235 LYS A CA 1
ATOM 1986 C C . LYS A 1 235 ? 25.925 44.129 -11.177 1.00 21.94 235 LYS A C 1
ATOM 1987 O O . LYS A 1 235 ? 25.707 45.332 -11.230 1.00 23.17 235 LYS A O 1
ATOM 1993 N N . TYR A 1 236 ? 25.002 43.195 -11.388 1.00 22.54 236 TYR A N 1
ATOM 1994 C CA . TYR A 1 236 ? 23.564 43.491 -11.571 1.00 25.34 236 TYR A CA 1
ATOM 1995 C C . TYR A 1 236 ? 23.403 44.429 -12.784 1.00 26.72 236 TYR A C 1
ATOM 1996 O O . TYR A 1 236 ? 22.588 45.311 -12.780 1.00 25.54 236 TYR A O 1
ATOM 2005 N N A SER A 1 237 ? 24.188 44.191 -13.829 0.50 29.02 237 SER A N 1
ATOM 2006 N N B SER A 1 237 ? 24.219 44.201 -13.800 0.50 29.03 237 SER A N 1
ATOM 2007 C CA A SER A 1 237 ? 24.381 45.192 -14.898 0.50 30.82 237 SER A CA 1
ATOM 2008 C CA B SER A 1 237 ? 24.374 45.137 -14.918 0.50 30.93 237 SER A CA 1
ATOM 2009 C C A SER A 1 237 ? 23.172 45.467 -15.793 0.50 33.20 237 SER A C 1
ATOM 2010 C C B SER A 1 237 ? 23.064 45.426 -15.630 0.50 33.18 237 SER A C 1
ATOM 2011 O O A SER A 1 237 ? 22.826 46.641 -16.037 0.50 34.39 237 SER A O 1
ATOM 2012 O O B SER A 1 237 ? 22.512 46.542 -15.545 0.50 34.37 237 SER A O 1
ATOM 2017 N N . SER A 1 238 ? 22.577 44.409 -16.334 1.00 34.86 238 SER A N 1
ATOM 2018 C CA . SER A 1 238 ? 21.428 44.539 -17.286 1.00 35.97 238 SER A CA 1
ATOM 2019 C C . SER A 1 238 ? 21.857 45.124 -18.661 1.00 38.13 238 SER A C 1
ATOM 2020 O O . SER A 1 238 ? 21.933 44.406 -19.701 1.00 39.74 238 SER A O 1
#

InterPro domains:
  IPR001568 Ribonuclease T2-like [PF00445] (52-229)
  IPR001568 Ribonuclease T2-like [PTHR11240] (35-251)
  IPR018188 Ribonuclease T2, His active site 1 [PS00530] (71-78)
  IPR033130 Ribonuclease T2, His active site 2 [PS00531] (130-141)
  IPR033697 Ribonuclease T2, eukaryotic [cd01061] (49-255)
  IPR036430 Ribonuclease T2-like superfamily [G3DSA:3.90.730.10] (24-270)
  IPR036430 Ribonuclease T2-like superfamily [SSF55895] (29-256)

Organism: Aspergillus niger (NCBI:txid5061)

Nearest PDB structures (foldseek):
  3tbj-assembly1_A  TM=1.004E+00  e=7.088E-53  Aspergillus niger
  1bol-assembly1_A  TM=9.200E-01  e=3.576E-22  Rhizopus niveus
  1vd1-assembly1_A  TM=7.197E-01  e=1.157E-11  Nicotiana glutinosa
  1sgl-assembly1_A  TM=6.923E-01  e=1.673E-11  Trichosanthes lepiniana
  1jy5-assembly2_B  TM=7.113E-01  e=3.288E-11  Calystegia sepium

Foldseek 3Di:
DFAWDDLPFDWELVDDDDDDLFYWPQQQKKWFKWWQQAVQGAADLQFIAGQFIARAGSLRHHFWQQDPPPQDQPLVVVCVVVVVPVLVVVCLRRVDDSVHSVCSSVSLSRRCRTGVNNGRNLDQVRDDPRDPCPSSNLRSVLSVVVVVLQGLSVLCVVLVHHADPPDKDFPVSSQQSRCVSQVNAGWEFEADPLEGTMTIFIWGFRTHSRPTDTHGDHYSHHYPHDRIPRHHHGHPHD

B-factor: mean 26.69, std 9.86, range [10.09, 80.9]